Protein AF-A0AAD7Z0U9-F1 (afdb_monomer_lite)

pLDDT: mean 83.35, std 17.46, range [33.47, 96.12]

Radius of gyration: 24.81 Å; chains: 1; bounding box: 51×53×66 Å

Organism: Mythimna separata (NCBI:txid271217)

Foldseek 3Di:
DVLQVQLVDVVDFKDKDAADDPDPDPDPVVVLVVQLVVVVVVDPDQQDPVVSVVSSVVRDDDQDEQPNNWDFPPPVLCVQWFAPQVPDPDNPVQFRMKMWGDDPDRQAIWIWGHNDPPDRPTDTDGRTDPPHGSNPRDTHTDHPPDQDDPVVLVVVQVVQCVVPNPVSCVPPSNVVSVCNNVVPVVPDPDDDDDPPDPDPDDPDDDPDDDD

Secondary structure (DSSP, 8-state):
-HHHHHHH-TT--EEEEEPPPTT----HHHHHHHHHHHHHTT-S---SHHHHHHHHHTTS----BTTTB--B-HHHHHHHHBPPGGGSSS-GGG-SEEEEEE-SSTT-EEEEEESSSS------B--BPTT--STT--PPB-----PPPHHHHHHHHHHHHHHH-TTGGG-GGGTTHHHHHHHHHTS------------------------

Structure (mmCIF, N/CA/C/O backbone):
data_AF-A0AAD7Z0U9-F1
#
_entry.id   AF-A0AAD7Z0U9-F1
#
loop_
_atom_site.group_PDB
_atom_site.id
_atom_site.type_symbol
_atom_site.label_atom_id
_atom_site.label_alt_id
_atom_site.label_comp_id
_atom_site.label_asym_id
_atom_site.label_entity_id
_atom_site.label_seq_id
_atom_site.pdbx_PDB_ins_code
_atom_site.Cartn_x
_atom_site.Cartn_y
_atom_site.Cartn_z
_atom_site.occupancy
_atom_site.B_iso_or_equiv
_atom_site.auth_seq_id
_atom_site.auth_comp_id
_atom_site.auth_asym_id
_atom_site.auth_atom_id
_atom_site.pdbx_PDB_model_num
ATOM 1 N N . MET A 1 1 ? 7.493 -2.649 -6.472 1.00 89.12 1 MET A N 1
ATOM 2 C CA . MET A 1 1 ? 6.642 -3.825 -6.205 1.00 89.12 1 MET A CA 1
ATOM 3 C C . MET A 1 1 ? 6.484 -4.742 -7.422 1.00 89.12 1 MET A C 1
ATOM 5 O O . MET A 1 1 ? 7.189 -5.737 -7.464 1.00 89.12 1 MET A O 1
ATOM 9 N N . CYS A 1 2 ? 5.677 -4.410 -8.444 1.00 92.94 2 CYS A N 1
ATOM 10 C CA . CYS A 1 2 ? 5.377 -5.332 -9.562 1.00 92.94 2 CYS A CA 1
ATOM 11 C C . CYS A 1 2 ? 6.614 -5.925 -10.262 1.00 92.94 2 CYS A C 1
ATOM 13 O O . CYS A 1 2 ? 6.655 -7.118 -10.524 1.00 92.94 2 CYS A O 1
ATOM 15 N N . ALA A 1 3 ? 7.651 -5.120 -10.522 1.00 92.62 3 ALA A N 1
ATOM 16 C CA . ALA A 1 3 ? 8.888 -5.607 -11.143 1.00 92.62 3 ALA A CA 1
ATOM 17 C C . ALA A 1 3 ? 9.671 -6.600 -10.259 1.00 92.62 3 ALA A C 1
ATOM 19 O O . ALA A 1 3 ? 10.285 -7.527 -10.776 1.00 92.62 3 ALA A O 1
ATOM 20 N N . LYS A 1 4 ? 9.640 -6.418 -8.934 1.00 93.38 4 LYS A N 1
ATOM 21 C CA . LYS A 1 4 ? 10.269 -7.324 -7.963 1.00 93.38 4 LYS A CA 1
ATOM 22 C C . LYS A 1 4 ? 9.489 -8.637 -7.888 1.00 93.38 4 LYS A C 1
ATOM 24 O O . LYS A 1 4 ? 10.060 -9.686 -8.163 1.00 93.38 4 LYS A O 1
ATOM 29 N N . TRP A 1 5 ? 8.173 -8.557 -7.697 1.00 94.19 5 TRP A N 1
ATOM 30 C CA . TRP A 1 5 ? 7.283 -9.723 -7.696 1.00 94.19 5 TRP A CA 1
ATOM 31 C C . TRP A 1 5 ? 7.365 -10.535 -9.000 1.00 94.19 5 TRP A C 1
ATOM 33 O O . TRP A 1 5 ? 7.524 -11.757 -8.980 1.00 94.19 5 TRP A O 1
ATOM 43 N N . LEU A 1 6 ? 7.346 -9.849 -10.151 1.00 94.25 6 LEU A N 1
ATOM 44 C CA . LEU A 1 6 ? 7.490 -10.491 -11.456 1.00 94.25 6 LEU A CA 1
ATOM 45 C C . LEU A 1 6 ? 8.871 -11.116 -11.627 1.00 94.25 6 LEU A C 1
ATOM 47 O O . LEU A 1 6 ? 8.985 -12.034 -12.417 1.00 94.25 6 LEU A O 1
ATOM 51 N N . SER A 1 7 ? 9.919 -10.662 -10.932 1.00 91.94 7 SER A N 1
ATOM 52 C CA . SER A 1 7 ? 11.227 -11.327 -10.983 1.00 91.94 7 SER A CA 1
ATOM 53 C C . SER A 1 7 ? 11.235 -12.648 -10.202 1.00 91.94 7 SER A C 1
ATOM 55 O O . SER A 1 7 ? 11.842 -13.615 -10.663 1.00 91.94 7 SER A O 1
ATOM 57 N N . GLU A 1 8 ? 10.471 -12.727 -9.111 1.00 91.00 8 GLU A N 1
ATOM 58 C CA . GLU A 1 8 ? 10.419 -13.860 -8.171 1.00 91.00 8 GLU A CA 1
ATOM 59 C C . GLU A 1 8 ? 9.405 -14.943 -8.556 1.00 91.00 8 GLU A C 1
ATOM 61 O O . GLU A 1 8 ? 9.498 -16.065 -8.075 1.00 91.00 8 GLU A O 1
ATOM 66 N N . THR A 1 9 ? 8.468 -14.640 -9.461 1.00 90.38 9 THR A N 1
ATOM 67 C CA . THR A 1 9 ? 7.391 -15.567 -9.856 1.00 90.38 9 THR A CA 1
ATOM 68 C C . THR A 1 9 ? 7.637 -16.157 -11.255 1.00 90.38 9 THR A C 1
ATOM 70 O O . THR A 1 9 ? 7.168 -15.579 -12.242 1.00 90.38 9 THR A O 1
ATOM 73 N N . PRO A 1 10 ? 8.418 -17.248 -11.415 1.00 84.12 10 PRO A N 1
ATOM 74 C CA . PRO A 1 10 ? 8.907 -17.728 -12.722 1.00 84.12 10 PRO A CA 1
ATOM 75 C C . PRO A 1 10 ? 7.802 -18.168 -13.687 1.00 84.12 10 PRO A C 1
ATOM 77 O O . PRO A 1 10 ? 7.994 -18.130 -14.899 1.00 84.12 10 PRO A O 1
ATOM 80 N N . GLN A 1 11 ? 6.637 -18.543 -13.161 1.00 91.31 11 GLN A N 1
ATOM 81 C CA . GLN A 1 11 ? 5.495 -19.008 -13.950 1.00 91.31 11 GLN A CA 1
ATOM 82 C C . GLN A 1 11 ? 4.842 -17.885 -14.775 1.00 91.31 11 GLN A C 1
ATOM 84 O O . GLN A 1 11 ? 4.220 -18.150 -15.803 1.00 91.31 11 GLN A O 1
ATOM 89 N N . VAL A 1 12 ? 5.008 -16.624 -14.360 1.00 92.81 12 VAL A N 1
ATOM 90 C CA . VAL A 1 12 ? 4.399 -15.460 -15.013 1.00 92.81 12 VAL A CA 1
ATOM 91 C C . VAL A 1 12 ? 5.422 -14.776 -15.924 1.00 92.81 12 VAL A C 1
ATOM 93 O O . VAL A 1 12 ? 6.515 -14.387 -15.499 1.00 92.81 12 VAL A O 1
ATOM 96 N N . LYS A 1 13 ? 5.066 -14.636 -17.209 1.00 90.75 13 LYS A N 1
ATOM 97 C CA . LYS A 1 13 ? 5.949 -14.099 -18.264 1.00 90.75 13 LYS A CA 1
ATOM 98 C C . LYS A 1 13 ? 5.922 -12.572 -18.349 1.00 90.75 13 LYS A C 1
ATOM 100 O O . LYS A 1 13 ? 6.970 -11.940 -18.513 1.00 90.75 13 LYS A O 1
ATOM 105 N N . SER A 1 14 ? 4.732 -11.994 -18.244 1.00 93.56 14 SER A N 1
ATOM 106 C CA . SER A 1 14 ? 4.494 -10.557 -18.306 1.00 93.56 14 SER A CA 1
ATOM 107 C C . SER A 1 14 ? 3.343 -10.165 -17.389 1.00 93.56 14 SER A C 1
ATOM 109 O O . SER A 1 14 ? 2.539 -11.002 -16.980 1.00 93.56 14 SER A O 1
ATOM 111 N N . LEU A 1 15 ? 3.305 -8.884 -17.046 1.00 95.19 15 LEU A N 1
ATOM 112 C CA . LEU A 1 15 ? 2.263 -8.275 -16.239 1.00 95.19 15 LEU A CA 1
ATOM 113 C C . LEU A 1 15 ? 1.809 -6.992 -16.925 1.00 95.19 15 LEU A C 1
ATOM 115 O O . LEU A 1 15 ? 2.638 -6.182 -17.340 1.00 95.19 15 LEU A O 1
ATOM 119 N N . GLU A 1 16 ? 0.501 -6.808 -17.013 1.00 94.19 16 GLU A N 1
ATOM 120 C CA . GLU A 1 16 ? -0.111 -5.626 -17.600 1.00 94.19 16 GLU A CA 1
ATOM 121 C C . GLU A 1 16 ? -0.898 -4.863 -16.532 1.00 94.19 16 GLU A C 1
ATOM 123 O O . GLU A 1 16 ? -1.690 -5.441 -15.791 1.00 94.19 16 GLU A O 1
ATOM 128 N N . LEU A 1 17 ? -0.660 -3.558 -16.445 1.00 93.19 17 LEU A N 1
ATOM 129 C CA . LEU A 1 17 ? -1.378 -2.635 -15.574 1.00 93.19 17 LEU A CA 1
ATOM 130 C C . LEU A 1 17 ? -2.205 -1.706 -16.448 1.00 93.19 17 LEU A C 1
ATOM 132 O O . LEU A 1 17 ? -1.646 -1.010 -17.293 1.00 93.19 17 LEU A O 1
ATOM 136 N N . ILE A 1 18 ? -3.514 -1.664 -16.222 1.00 91.12 18 ILE A N 1
ATOM 137 C CA . ILE A 1 18 ? -4.445 -0.815 -16.967 1.00 91.12 18 ILE A CA 1
ATOM 138 C C . ILE A 1 18 ? -5.118 0.131 -15.976 1.00 91.12 18 ILE A C 1
ATOM 140 O O . ILE A 1 18 ? -5.730 -0.320 -15.010 1.00 91.12 18 ILE A O 1
ATOM 144 N N . PHE A 1 19 ? -5.018 1.439 -16.214 1.00 86.88 19 PHE A N 1
ATOM 145 C CA . PHE A 1 19 ? -5.709 2.439 -15.397 1.00 86.88 19 PHE A CA 1
ATOM 146 C C . PHE A 1 19 ? -7.071 2.735 -16.021 1.00 86.88 19 PHE A C 1
ATOM 148 O O . PHE A 1 19 ? -7.112 3.169 -17.176 1.00 86.88 19 PHE A O 1
ATOM 155 N N . PRO A 1 20 ? -8.188 2.506 -15.312 1.00 81.69 20 PRO A N 1
ATOM 156 C CA . PRO A 1 20 ? -9.517 2.761 -15.854 1.00 81.69 20 PRO A CA 1
ATOM 157 C C . PRO A 1 20 ? -9.762 4.260 -16.087 1.00 81.69 20 PRO A C 1
ATOM 159 O O . PRO A 1 20 ? -9.107 5.118 -15.495 1.00 81.69 20 PRO A O 1
ATOM 162 N N . ILE A 1 21 ? -10.729 4.572 -16.953 1.00 79.12 21 ILE A N 1
ATOM 163 C CA . ILE A 1 21 ? -11.194 5.946 -17.174 1.00 79.12 21 ILE A CA 1
ATOM 164 C C . ILE A 1 21 ? -12.005 6.388 -15.949 1.00 79.12 21 ILE A C 1
ATOM 166 O O . ILE A 1 21 ? -12.889 5.666 -15.487 1.00 79.12 21 ILE A O 1
ATOM 170 N N . VAL A 1 22 ? -11.707 7.577 -15.427 1.00 72.00 22 VAL A N 1
ATOM 171 C CA . VAL A 1 22 ? -12.435 8.179 -14.300 1.00 72.00 22 VAL A CA 1
ATOM 172 C C . VAL A 1 22 ? -13.876 8.501 -14.731 1.00 72.00 22 VAL A C 1
ATOM 174 O O . VAL A 1 22 ? -14.072 9.067 -15.802 1.00 72.00 22 VAL A O 1
ATOM 177 N N . GLY A 1 23 ? -14.878 8.157 -13.911 1.00 69.44 23 GLY A N 1
ATOM 178 C CA . GLY A 1 23 ? -16.273 8.606 -14.086 1.00 69.44 23 GLY A CA 1
ATOM 179 C C . GLY A 1 23 ? -17.301 7.570 -14.565 1.00 69.44 23 GLY A C 1
ATOM 180 O O . GLY A 1 23 ? -18.487 7.878 -14.577 1.00 69.44 23 GLY A O 1
ATOM 181 N N . HIS A 1 24 ? -16.901 6.340 -14.904 1.00 59.81 24 HIS A N 1
ATOM 182 C CA . HIS A 1 24 ? -17.831 5.288 -15.369 1.00 59.81 24 HIS A CA 1
ATOM 183 C C . HIS A 1 24 ? -17.814 4.005 -14.533 1.00 59.81 24 HIS A C 1
ATOM 185 O O . HIS A 1 24 ? -18.327 2.966 -14.945 1.00 59.81 24 HIS A O 1
ATOM 191 N N . SER A 1 25 ? -17.232 4.070 -13.345 1.00 58.34 25 SER A N 1
ATOM 192 C CA . SER A 1 25 ? -16.928 2.889 -12.555 1.00 58.34 25 SER A CA 1
ATOM 193 C C . SER A 1 25 ? -17.871 2.817 -11.361 1.00 58.34 25 SER A C 1
ATOM 195 O O . SER A 1 25 ? -17.505 3.237 -10.274 1.00 58.34 25 SER A O 1
ATOM 197 N N . PHE A 1 26 ? -19.087 2.297 -11.559 1.00 60.59 26 PHE A N 1
ATOM 198 C CA . PHE A 1 26 ? -19.829 1.694 -10.448 1.00 60.59 26 PHE A CA 1
ATOM 199 C C . PHE A 1 26 ? -19.185 0.331 -10.201 1.00 60.59 26 PHE A C 1
ATOM 201 O O . PHE A 1 26 ? -19.510 -0.653 -10.877 1.00 60.59 26 PHE A O 1
ATOM 208 N N . ILE A 1 27 ? -18.176 0.286 -9.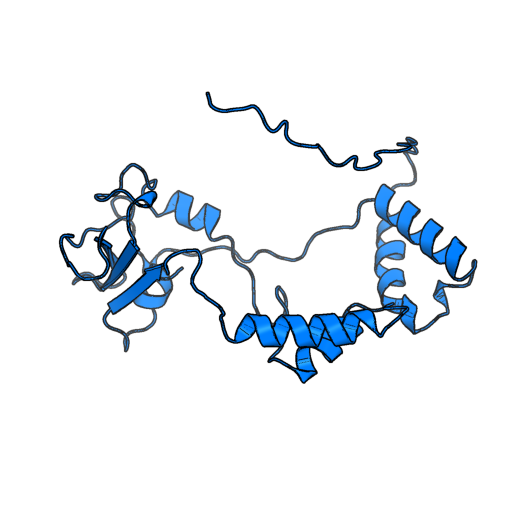336 1.00 71.50 27 ILE A N 1
ATOM 209 C CA . ILE A 1 27 ? -17.408 -0.942 -9.130 1.00 71.50 27 ILE A CA 1
ATOM 210 C C . ILE A 1 27 ? -18.167 -1.761 -8.077 1.00 71.50 27 ILE A C 1
ATOM 212 O O . ILE A 1 27 ? -18.629 -1.203 -7.083 1.00 71.50 27 ILE A O 1
ATOM 216 N N . PRO A 1 28 ? -18.312 -3.088 -8.235 1.00 77.12 28 PRO A N 1
ATOM 217 C CA . PRO A 1 28 ? -18.941 -3.939 -7.222 1.00 77.12 28 PRO A CA 1
ATOM 218 C C . PRO A 1 28 ? -18.526 -3.701 -5.747 1.00 77.12 28 PRO A C 1
ATOM 220 O O . PRO A 1 28 ? -19.402 -3.833 -4.887 1.00 77.12 28 PRO A O 1
ATOM 223 N N . PRO A 1 29 ? -17.274 -3.306 -5.416 1.00 82.62 29 PRO A N 1
ATOM 224 C CA . PRO A 1 29 ? -16.876 -2.901 -4.069 1.00 82.62 29 PRO A CA 1
ATOM 225 C C . PRO A 1 29 ? -17.676 -1.732 -3.486 1.00 82.62 29 PRO A C 1
ATOM 227 O O . PRO A 1 29 ? -17.931 -1.742 -2.287 1.00 82.62 29 PRO A O 1
ATOM 230 N N . ASP A 1 30 ? -18.155 -0.781 -4.291 1.00 86.31 30 ASP A N 1
ATOM 231 C CA . ASP A 1 30 ? -18.914 0.383 -3.801 1.00 86.31 30 ASP A CA 1
ATOM 232 C C . ASP A 1 30 ? -20.190 -0.060 -3.074 1.00 86.31 30 ASP A C 1
ATOM 234 O O . ASP A 1 30 ? -20.564 0.471 -2.028 1.00 86.31 30 ASP A O 1
ATOM 238 N N . ARG A 1 31 ? -20.830 -1.123 -3.577 1.00 87.12 31 ARG A N 1
ATOM 239 C CA . ARG A 1 31 ? -21.998 -1.735 -2.933 1.00 87.12 31 ARG A CA 1
ATOM 240 C C . ARG A 1 31 ? -21.639 -2.394 -1.601 1.00 87.12 31 ARG A C 1
ATOM 242 O O . ARG A 1 31 ? -22.465 -2.397 -0.690 1.00 87.12 31 ARG A O 1
ATOM 249 N N . VAL A 1 32 ? -20.452 -2.987 -1.501 1.00 90.62 32 VAL A N 1
ATOM 250 C CA . VAL A 1 32 ? -19.956 -3.595 -0.259 1.00 90.62 32 VAL A CA 1
ATOM 251 C C . VAL A 1 32 ? -19.693 -2.499 0.772 1.00 90.62 32 VAL A C 1
ATOM 253 O O . VAL A 1 32 ? -20.200 -2.602 1.886 1.00 90.62 32 VAL A O 1
ATOM 256 N N . PHE A 1 33 ? -19.030 -1.407 0.381 1.00 90.25 33 PHE A N 1
ATOM 257 C CA . PHE A 1 33 ? -18.814 -0.248 1.250 1.00 90.25 33 PHE A CA 1
ATOM 258 C C . PHE A 1 33 ? -20.126 0.360 1.747 1.00 90.25 33 PHE A C 1
ATOM 260 O O . PHE A 1 33 ? -20.282 0.544 2.950 1.00 90.25 33 PHE A O 1
ATOM 267 N N . ALA A 1 34 ? -21.111 0.559 0.865 1.00 90.69 34 ALA A N 1
ATOM 268 C CA . ALA A 1 34 ? -22.419 1.081 1.260 1.00 90.69 34 ALA A CA 1
ATOM 269 C C . ALA A 1 34 ? -23.141 0.181 2.285 1.00 90.69 34 ALA A C 1
ATOM 271 O O . ALA A 1 34 ? -23.860 0.672 3.156 1.00 90.69 34 ALA A O 1
ATOM 272 N N . ARG A 1 35 ? -22.963 -1.146 2.201 1.00 92.94 35 ARG A N 1
ATOM 273 C CA . ARG A 1 35 ? -23.526 -2.093 3.180 1.00 92.94 35 ARG A CA 1
ATOM 274 C C . ARG A 1 35 ? -22.818 -2.005 4.528 1.00 92.94 35 ARG A C 1
ATOM 276 O O . ARG A 1 35 ? -23.502 -1.929 5.543 1.00 92.94 35 ARG A O 1
ATOM 283 N N . ILE A 1 36 ? -21.485 -1.978 4.526 1.00 94.44 36 ILE A N 1
ATOM 284 C CA . ILE A 1 36 ? -20.674 -1.818 5.742 1.00 94.44 36 ILE A CA 1
ATOM 285 C C . ILE A 1 36 ? -21.038 -0.496 6.427 1.00 94.44 36 ILE A C 1
ATOM 287 O O . ILE A 1 36 ? -21.352 -0.488 7.613 1.00 94.44 36 ILE A O 1
ATOM 291 N N . GLU A 1 37 ? -21.079 0.607 5.679 1.00 94.38 37 GLU A N 1
ATOM 292 C CA . GLU A 1 37 ? -21.430 1.930 6.200 1.00 94.38 37 GLU A CA 1
ATOM 293 C C . GLU A 1 37 ? -22.838 1.952 6.808 1.00 94.38 37 GLU A C 1
ATOM 295 O O . GLU A 1 37 ? -23.044 2.506 7.889 1.00 94.38 37 GLU A O 1
ATOM 300 N N . LYS A 1 38 ? -23.811 1.305 6.154 1.00 94.25 38 LYS A N 1
ATOM 301 C CA . LYS A 1 38 ? -25.170 1.183 6.689 1.00 94.25 38 LYS A CA 1
ATOM 302 C C . LYS A 1 38 ? -25.201 0.436 8.024 1.00 94.25 38 LYS A C 1
ATOM 304 O O . LYS A 1 38 ? -25.987 0.819 8.883 1.00 94.25 38 LYS A O 1
ATOM 309 N N . GLU A 1 39 ? -24.396 -0.611 8.203 1.00 94.25 39 GLU A N 1
ATOM 310 C CA . GLU A 1 39 ? -24.309 -1.321 9.488 1.00 94.25 39 GLU A CA 1
ATOM 311 C C . GLU A 1 39 ? -23.575 -0.503 10.552 1.00 94.25 39 GLU A C 1
ATOM 313 O O . GLU A 1 39 ? -24.032 -0.454 11.692 1.00 94.25 39 GLU A O 1
ATOM 318 N N . ILE A 1 40 ? -22.504 0.201 10.179 1.00 93.31 40 ILE A N 1
ATOM 319 C CA . ILE A 1 40 ? -21.781 1.105 11.081 1.00 93.31 40 ILE A CA 1
ATOM 320 C C . ILE A 1 40 ? -22.724 2.185 11.627 1.00 93.31 40 ILE A C 1
ATOM 322 O O . ILE A 1 40 ? -22.799 2.375 12.835 1.00 93.31 40 ILE A O 1
ATOM 326 N N . ARG A 1 41 ? -23.515 2.837 10.763 1.00 92.69 41 ARG A N 1
ATOM 327 C CA . ARG A 1 41 ? -24.448 3.909 11.165 1.00 92.69 41 ARG A CA 1
ATOM 328 C C . ARG A 1 41 ? -25.574 3.452 12.098 1.00 92.69 41 ARG A C 1
ATOM 330 O O . ARG A 1 41 ? -26.200 4.297 12.726 1.00 92.69 41 ARG A O 1
ATOM 337 N N . LYS A 1 42 ? -25.874 2.150 12.168 1.00 93.00 42 LYS A N 1
ATOM 338 C CA . LYS A 1 42 ? -26.864 1.614 13.119 1.00 93.00 42 LYS A CA 1
ATOM 339 C C . LYS A 1 42 ? -26.303 1.472 14.530 1.00 93.00 42 LYS A C 1
ATOM 341 O O . LYS A 1 42 ? -27.087 1.357 15.467 1.00 93.00 42 LYS A O 1
ATOM 346 N N . ARG A 1 43 ? -24.977 1.410 14.683 1.00 89.12 43 ARG A N 1
ATOM 347 C CA . ARG A 1 43 ? -24.333 1.337 15.992 1.00 89.12 43 ARG A CA 1
ATOM 348 C C . ARG A 1 43 ? -24.138 2.752 16.515 1.00 89.12 43 ARG A C 1
ATOM 350 O O . ARG A 1 43 ? -23.399 3.531 15.926 1.00 89.12 43 ARG A O 1
ATOM 357 N N . GLU A 1 44 ? -24.790 3.070 17.628 1.00 87.12 44 GLU A N 1
ATOM 358 C CA . GLU A 1 44 ? -24.632 4.377 18.281 1.00 87.12 44 GLU A CA 1
ATOM 359 C C . GLU A 1 44 ? -23.232 4.551 18.881 1.00 87.12 44 GLU A C 1
ATOM 361 O O . GLU A 1 44 ? -22.695 5.655 18.895 1.00 87.12 44 GLU A O 1
ATOM 366 N N . ILE A 1 45 ? -22.624 3.459 19.359 1.00 86.94 45 ILE A N 1
ATOM 367 C CA . ILE A 1 45 ? -21.307 3.466 19.994 1.00 86.94 45 ILE A CA 1
ATOM 368 C C . ILE A 1 45 ? -20.473 2.313 19.431 1.00 86.94 45 ILE A C 1
ATOM 370 O O . ILE A 1 45 ? -20.939 1.177 19.395 1.00 86.94 45 ILE A O 1
ATOM 374 N N . MET A 1 46 ? -19.232 2.612 19.045 1.00 87.44 46 MET A N 1
ATOM 375 C CA . MET A 1 46 ? -18.184 1.628 18.761 1.00 87.44 46 MET A CA 1
ATOM 376 C C . MET A 1 46 ? -17.000 1.940 19.669 1.00 87.44 46 MET A C 1
ATOM 378 O O . MET A 1 46 ? -16.355 2.978 19.518 1.00 87.44 46 MET A O 1
ATOM 382 N N . ALA A 1 47 ? -16.765 1.075 20.650 1.00 85.56 47 ALA A N 1
ATOM 383 C CA . ALA A 1 47 ? -15.779 1.298 21.704 1.00 85.56 47 ALA A CA 1
ATOM 384 C C . ALA A 1 47 ? -14.446 0.595 21.412 1.00 85.56 47 ALA A C 1
ATOM 386 O O . ALA A 1 47 ? -13.406 1.031 21.898 1.00 85.56 47 ALA A O 1
ATOM 387 N N . ASN A 1 48 ? -14.468 -0.473 20.609 1.00 86.81 48 ASN A N 1
ATOM 388 C CA . ASN A 1 48 ? -13.285 -1.261 20.277 1.00 86.81 48 ASN A CA 1
ATOM 389 C C . ASN A 1 4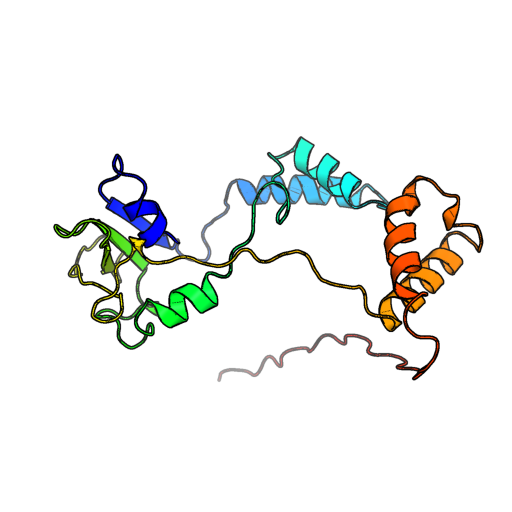8 ? -13.085 -1.343 18.749 1.00 86.81 48 ASN A C 1
ATOM 391 O O . ASN A 1 48 ? -14.045 -1.619 18.026 1.00 86.81 48 ASN A O 1
ATOM 395 N N . PRO A 1 49 ? -11.850 -1.168 18.233 1.00 87.50 49 PRO A N 1
ATOM 396 C CA . PRO A 1 49 ? -11.533 -1.408 16.824 1.00 87.50 49 PRO A CA 1
ATOM 397 C C . PRO A 1 49 ? -11.979 -2.775 16.281 1.00 87.50 49 PRO A C 1
ATOM 399 O O . PRO A 1 49 ? -12.331 -2.873 15.106 1.00 87.50 49 PRO A O 1
ATOM 402 N N . GLU A 1 50 ? -12.012 -3.824 17.107 1.00 89.75 50 GLU A N 1
ATOM 403 C CA . GLU A 1 50 ? -12.433 -5.158 16.662 1.00 89.75 50 GLU A CA 1
ATOM 404 C C . GLU A 1 50 ? -13.903 -5.188 16.217 1.00 89.75 50 GLU A C 1
ATOM 406 O O . GLU A 1 50 ? -14.251 -5.941 15.309 1.00 89.75 50 GLU A O 1
ATOM 411 N N . GLU A 1 51 ? -14.748 -4.293 16.737 1.00 90.88 51 GLU A N 1
ATOM 412 C CA . GLU A 1 51 ? -16.132 -4.155 16.276 1.00 90.88 51 GLU A CA 1
ATOM 413 C C . GLU A 1 51 ? -16.205 -3.771 14.791 1.00 90.88 51 GLU A C 1
ATOM 415 O O . GLU A 1 51 ? -17.053 -4.281 14.056 1.00 90.88 51 GLU A O 1
ATOM 420 N N . TYR A 1 52 ? -15.287 -2.922 14.313 1.00 91.81 52 TYR A N 1
ATOM 421 C CA . TYR A 1 52 ? -15.188 -2.611 12.886 1.00 91.81 52 TYR A CA 1
ATOM 422 C C . TYR A 1 52 ? -14.759 -3.837 12.084 1.00 91.81 52 TYR A C 1
ATOM 424 O O . TYR A 1 52 ? -15.326 -4.101 11.020 1.00 91.81 52 TYR A O 1
ATOM 432 N N . HIS A 1 53 ? -13.788 -4.605 12.585 1.00 92.19 53 HIS A N 1
ATOM 433 C CA . HIS A 1 53 ? -13.342 -5.828 11.922 1.00 92.19 53 HIS A CA 1
ATOM 434 C C . HIS A 1 53 ? -14.482 -6.837 11.783 1.00 92.19 53 HIS A C 1
ATOM 436 O O . HIS A 1 53 ? -14.667 -7.388 10.700 1.00 92.19 53 HIS A O 1
ATOM 442 N N . GLU A 1 54 ? -15.285 -7.035 12.827 1.00 93.00 54 GLU A N 1
ATOM 443 C CA . GLU A 1 54 ? -16.453 -7.917 12.793 1.00 93.00 54 GLU A CA 1
ATOM 444 C C . GLU A 1 54 ? -17.489 -7.471 11.759 1.00 93.00 54 GLU A C 1
ATOM 446 O O . GLU A 1 54 ? -17.967 -8.291 10.970 1.00 93.00 54 GLU A O 1
ATOM 451 N N . ILE A 1 55 ? -17.808 -6.172 11.712 1.00 93.62 55 ILE A N 1
ATOM 452 C CA . ILE A 1 55 ? -18.753 -5.636 10.725 1.00 93.62 55 ILE A CA 1
ATOM 453 C C . ILE A 1 55 ? -18.229 -5.878 9.310 1.00 93.62 55 ILE A C 1
ATOM 455 O O . ILE A 1 55 ? -18.966 -6.390 8.468 1.00 93.62 55 ILE A O 1
ATOM 459 N N . ILE A 1 56 ? -16.965 -5.544 9.038 1.00 93.81 56 ILE A N 1
ATOM 460 C CA . ILE A 1 56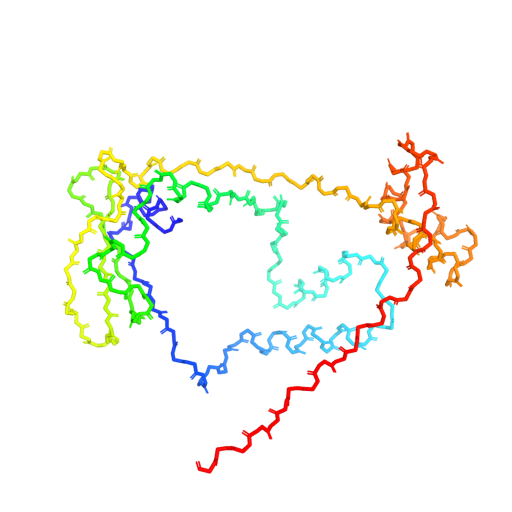 ? -16.369 -5.699 7.704 1.00 93.81 56 ILE A CA 1
ATOM 461 C C . ILE A 1 56 ? -16.307 -7.182 7.314 1.00 93.81 56 ILE A C 1
ATOM 463 O O . ILE A 1 56 ? -16.630 -7.523 6.173 1.00 93.81 56 ILE A O 1
ATOM 467 N N . LYS A 1 57 ? -15.978 -8.072 8.259 1.00 94.94 57 LYS A N 1
ATOM 468 C CA . LYS A 1 57 ? -15.876 -9.525 8.046 1.00 94.94 57 LYS A CA 1
ATOM 469 C C . LYS A 1 57 ? -17.182 -10.161 7.571 1.00 94.94 57 LYS A C 1
ATOM 471 O O . LYS A 1 57 ? -17.148 -11.147 6.838 1.00 94.94 57 LYS A O 1
ATOM 476 N N . ASN A 1 58 ? -18.328 -9.577 7.920 1.00 94.44 58 ASN A N 1
ATOM 477 C CA . ASN A 1 58 ? -19.632 -10.042 7.439 1.00 94.44 58 ASN A CA 1
ATOM 478 C C . ASN A 1 58 ? -19.843 -9.813 5.934 1.00 94.44 58 ASN A C 1
ATOM 480 O O . ASN A 1 58 ? -20.704 -10.454 5.330 1.00 94.44 58 ASN A O 1
ATOM 484 N N . PHE A 1 59 ? -19.083 -8.903 5.321 1.00 92.31 59 PHE A N 1
ATOM 485 C CA . PHE A 1 59 ? -19.247 -8.529 3.916 1.00 92.31 59 PHE A CA 1
ATOM 486 C C . PHE A 1 59 ? -18.001 -8.780 3.057 1.00 92.31 59 PHE A C 1
ATOM 488 O O . PHE A 1 59 ? -18.122 -8.816 1.831 1.00 92.31 59 PHE A O 1
ATOM 495 N N . ALA A 1 60 ? -16.824 -8.940 3.665 1.00 91.06 60 ALA A N 1
ATOM 496 C CA . ALA A 1 60 ? -15.553 -9.093 2.968 1.00 91.06 60 ALA A CA 1
ATOM 497 C C . ALA A 1 60 ? -14.527 -9.895 3.784 1.00 91.06 60 ALA A C 1
ATOM 499 O O . ALA A 1 60 ? -14.622 -10.017 5.002 1.00 91.06 60 ALA A O 1
ATOM 500 N N . THR A 1 61 ? -13.494 -10.400 3.111 1.00 92.12 61 THR A N 1
ATOM 501 C CA . THR A 1 61 ? -12.311 -10.948 3.784 1.00 92.12 61 THR A CA 1
ATOM 502 C C . THR A 1 61 ? -11.503 -9.808 4.398 1.00 92.12 61 THR A C 1
ATOM 504 O O . THR A 1 61 ? -11.097 -8.887 3.691 1.00 92.12 61 THR A O 1
ATOM 507 N N . VAL A 1 62 ? -11.252 -9.879 5.705 1.00 91.44 62 VAL A N 1
ATOM 508 C CA . VAL A 1 62 ? -10.431 -8.898 6.426 1.00 91.44 62 VAL A CA 1
ATOM 509 C C . VAL A 1 62 ? -8.974 -9.351 6.409 1.00 91.44 62 VAL A C 1
ATOM 511 O O . VAL A 1 62 ? -8.685 -10.497 6.739 1.00 91.44 62 VAL A O 1
ATOM 514 N N . ILE A 1 63 ? -8.078 -8.444 6.021 1.00 91.56 63 ILE A N 1
ATOM 515 C CA . ILE A 1 63 ? -6.623 -8.597 6.124 1.00 91.56 63 ILE A CA 1
ATOM 516 C C . ILE A 1 63 ? -6.130 -7.404 6.941 1.00 91.56 63 ILE A C 1
ATOM 518 O O . ILE A 1 63 ? -6.262 -6.262 6.487 1.00 91.56 63 ILE A O 1
ATOM 522 N N . LYS A 1 64 ? -5.602 -7.647 8.143 1.00 89.06 64 LYS A N 1
ATOM 523 C CA . LYS A 1 64 ? -5.119 -6.586 9.034 1.00 89.06 64 LYS A CA 1
ATOM 524 C C . LYS A 1 64 ? -3.765 -6.077 8.533 1.00 89.06 64 LYS A C 1
ATOM 526 O O . LYS A 1 64 ? -2.803 -6.832 8.385 1.00 89.06 64 LYS A O 1
ATOM 531 N N . LEU A 1 65 ? -3.702 -4.786 8.208 1.00 88.19 65 LEU A N 1
ATOM 532 C CA . LEU A 1 65 ? -2.476 -4.137 7.744 1.00 88.19 65 LEU A CA 1
ATOM 533 C C . LEU A 1 65 ? -1.484 -4.015 8.910 1.00 88.19 65 LEU A C 1
ATOM 535 O O . LEU A 1 65 ? -1.860 -3.533 9.970 1.00 88.19 65 LEU A O 1
ATOM 539 N N . GLY A 1 66 ? -0.230 -4.414 8.703 1.00 85.56 66 GLY A N 1
ATOM 540 C CA . GLY A 1 66 ? 0.802 -4.445 9.748 1.00 85.56 66 GLY A CA 1
ATOM 541 C C . GLY A 1 66 ? 0.898 -5.787 10.479 1.00 85.56 66 GLY A C 1
ATOM 542 O O . GLY A 1 66 ? 2.006 -6.182 10.825 1.00 85.56 66 GLY A O 1
ATOM 543 N N . ASP A 1 67 ? -0.216 -6.514 10.603 1.00 85.38 67 ASP A N 1
ATOM 544 C CA . ASP A 1 67 ? -0.260 -7.845 11.223 1.00 85.38 67 ASP A CA 1
ATOM 545 C C . ASP A 1 67 ? -0.221 -8.953 10.155 1.00 85.38 67 ASP A C 1
ATOM 547 O O . ASP A 1 67 ? 0.824 -9.550 9.889 1.00 85.38 67 ASP A O 1
ATOM 551 N N . ASP A 1 68 ? -1.353 -9.189 9.480 1.00 91.31 68 ASP A N 1
ATOM 552 C CA . ASP A 1 68 ? -1.498 -10.211 8.434 1.00 91.31 68 ASP A CA 1
ATOM 553 C C . ASP A 1 68 ? -0.746 -9.816 7.155 1.00 91.31 68 ASP A C 1
ATOM 555 O O . ASP A 1 68 ? -0.249 -10.660 6.405 1.00 91.31 68 ASP A O 1
ATOM 559 N N . CYS A 1 69 ? -0.682 -8.509 6.885 1.00 90.62 69 CYS A N 1
ATOM 560 C CA . CYS A 1 69 ? -0.011 -7.937 5.728 1.00 90.62 69 CYS A CA 1
ATOM 561 C C . CYS A 1 69 ? 1.082 -6.970 6.176 1.00 90.62 69 CYS A C 1
ATOM 563 O O . CYS A 1 69 ? 0.831 -5.785 6.416 1.00 90.62 69 CYS A O 1
ATOM 565 N N . LYS A 1 70 ? 2.313 -7.480 6.216 1.00 91.19 70 LYS A N 1
ATOM 566 C CA . LYS A 1 70 ? 3.515 -6.693 6.494 1.00 91.19 70 LYS A CA 1
ATOM 567 C C . LYS A 1 70 ? 3.640 -5.502 5.549 1.00 91.19 70 LYS A C 1
ATOM 569 O O . LYS A 1 70 ? 3.432 -5.618 4.336 1.00 91.19 70 LYS A O 1
ATOM 574 N N . VAL A 1 71 ? 4.019 -4.359 6.108 1.00 91.94 71 VAL A N 1
ATOM 575 C CA . VAL A 1 71 ? 4.233 -3.118 5.359 1.00 91.94 71 VAL A CA 1
ATOM 576 C C . VAL A 1 71 ? 5.726 -2.935 5.140 1.00 91.94 71 VAL A C 1
ATOM 578 O O . VAL A 1 71 ? 6.521 -3.115 6.054 1.00 91.94 71 VAL A O 1
ATOM 581 N N . TYR A 1 72 ? 6.116 -2.570 3.922 1.00 92.94 72 TYR A N 1
ATOM 582 C CA . TYR A 1 72 ? 7.517 -2.385 3.557 1.00 92.94 72 TYR A CA 1
ATOM 583 C C . TYR A 1 72 ? 7.751 -0.996 2.966 1.00 92.94 72 TYR A C 1
ATOM 585 O O . TYR A 1 72 ? 6.909 -0.490 2.216 1.00 92.94 72 TYR A O 1
ATOM 593 N N . ASP A 1 73 ? 8.920 -0.414 3.230 1.00 93.56 73 ASP A N 1
ATOM 594 C CA . ASP A 1 73 ? 9.335 0.865 2.661 1.00 93.56 73 ASP A CA 1
ATOM 595 C C . ASP A 1 73 ? 9.772 0.708 1.201 1.00 93.56 73 ASP A C 1
ATOM 597 O O . ASP A 1 73 ? 10.946 0.569 0.836 1.00 93.56 73 ASP A O 1
ATOM 601 N N . TRP A 1 74 ? 8.773 0.722 0.327 1.00 93.12 74 TRP A N 1
ATOM 602 C CA . TRP A 1 74 ? 8.988 0.733 -1.111 1.00 93.12 74 TRP A CA 1
ATOM 603 C C . TRP A 1 74 ? 9.482 2.079 -1.629 1.00 93.12 74 TRP A C 1
ATOM 605 O O . TRP A 1 74 ? 10.028 2.111 -2.733 1.00 93.12 74 TRP A O 1
ATOM 615 N N . LYS A 1 75 ? 9.274 3.177 -0.896 1.00 92.06 75 LYS A N 1
ATOM 616 C CA . LYS A 1 75 ? 9.627 4.521 -1.357 1.00 92.06 75 LYS A CA 1
ATOM 617 C C . LYS A 1 75 ? 11.143 4.660 -1.399 1.00 92.06 75 LYS A C 1
ATOM 619 O O . LYS A 1 75 ? 11.685 4.988 -2.460 1.00 92.06 75 LYS A O 1
ATOM 624 N N . ASP A 1 76 ? 11.808 4.306 -0.308 1.00 93.19 76 ASP A N 1
ATOM 625 C CA . ASP A 1 76 ? 13.262 4.382 -0.208 1.00 93.19 76 ASP A CA 1
ATOM 626 C C . ASP A 1 76 ? 13.934 3.356 -1.124 1.00 93.19 76 ASP A C 1
ATOM 628 O O . ASP A 1 76 ? 14.805 3.715 -1.922 1.00 93.19 76 ASP A O 1
ATOM 632 N N . ALA A 1 77 ? 13.440 2.112 -1.141 1.00 93.56 77 ALA A N 1
ATOM 633 C CA . ALA A 1 77 ? 13.960 1.064 -2.023 1.00 93.56 77 ALA A CA 1
ATOM 634 C C . ALA A 1 77 ? 13.844 1.415 -3.520 1.00 93.56 77 ALA A C 1
ATOM 636 O O . ALA A 1 77 ? 14.712 1.078 -4.330 1.00 93.56 77 ALA A O 1
ATOM 637 N N . VAL A 1 78 ? 12.765 2.090 -3.930 1.00 92.81 78 VAL A N 1
ATOM 638 C CA . VAL A 1 78 ? 12.622 2.594 -5.304 1.00 92.81 78 VAL A CA 1
ATOM 639 C C . VAL A 1 78 ? 13.563 3.769 -5.544 1.00 92.81 78 VAL A C 1
ATOM 641 O O . VAL A 1 78 ? 14.186 3.829 -6.606 1.00 92.81 78 VAL A O 1
ATOM 644 N N . GLY A 1 79 ? 13.702 4.667 -4.568 1.00 90.81 79 GLY A N 1
ATOM 645 C CA . GLY A 1 79 ? 14.621 5.800 -4.619 1.00 90.81 79 GLY A CA 1
ATOM 646 C C . GLY A 1 79 ? 16.056 5.372 -4.921 1.00 90.81 79 GLY A C 1
ATOM 647 O O . GLY A 1 79 ? 16.694 5.964 -5.795 1.00 90.81 79 GLY A O 1
ATOM 648 N N . THR A 1 80 ? 16.540 4.308 -4.282 1.00 90.06 80 THR A N 1
ATOM 649 C CA . THR A 1 80 ? 17.899 3.776 -4.465 1.00 90.06 80 THR A CA 1
ATOM 650 C C . THR A 1 80 ? 18.081 2.999 -5.767 1.00 90.06 80 THR A C 1
ATOM 652 O O . THR A 1 80 ? 19.153 3.073 -6.371 1.00 90.06 80 THR A O 1
ATOM 655 N N . ASN A 1 81 ? 17.054 2.284 -6.240 1.00 92.38 81 ASN A N 1
ATOM 656 C CA . ASN A 1 81 ? 17.220 1.283 -7.302 1.00 92.38 81 ASN A CA 1
ATOM 657 C C . ASN A 1 81 ? 16.695 1.728 -8.674 1.00 92.38 81 ASN A C 1
ATOM 659 O O . ASN A 1 81 ? 17.210 1.281 -9.705 1.00 92.38 81 ASN A O 1
ATOM 663 N N . LEU A 1 82 ? 15.674 2.585 -8.726 1.00 94.00 82 LEU A N 1
ATOM 664 C CA . LEU A 1 82 ? 15.044 3.026 -9.971 1.00 94.00 82 LEU A CA 1
ATOM 665 C C . LEU A 1 82 ? 15.514 4.426 -10.375 1.00 94.00 82 LEU A C 1
ATOM 667 O O . LEU A 1 82 ? 15.964 5.247 -9.571 1.00 94.00 82 LEU A O 1
ATOM 671 N N . LYS A 1 83 ? 15.431 4.698 -11.677 1.00 94.69 83 LYS A N 1
ATOM 672 C CA . LYS A 1 83 ? 15.573 6.051 -12.212 1.00 94.69 83 LYS A CA 1
ATOM 673 C C . LYS A 1 83 ? 14.366 6.886 -11.766 1.00 94.69 83 LYS A C 1
ATOM 675 O O . LYS A 1 83 ? 13.250 6.358 -11.776 1.00 94.69 83 LYS A O 1
ATOM 680 N N . PRO A 1 84 ? 14.545 8.188 -11.482 1.00 93.38 84 PRO A N 1
ATOM 681 C CA . PRO A 1 84 ? 13.422 9.103 -11.310 1.00 93.38 84 PRO A CA 1
ATOM 682 C C . PRO A 1 84 ? 12.473 9.030 -12.508 1.00 93.38 84 PRO A C 1
ATOM 684 O O . PRO A 1 84 ? 12.935 8.918 -13.646 1.00 93.38 84 PRO A O 1
ATOM 687 N N . VAL A 1 85 ? 11.166 9.133 -12.264 1.00 92.56 85 VAL A N 1
ATOM 688 C CA . VAL A 1 85 ? 10.121 9.002 -13.300 1.00 92.56 85 VAL A CA 1
ATOM 689 C C . VAL A 1 85 ? 10.322 9.941 -14.496 1.00 92.56 85 VAL A C 1
ATOM 691 O O . VAL A 1 85 ? 10.050 9.551 -15.626 1.00 92.56 85 VAL A O 1
ATOM 694 N N . GLY A 1 86 ? 10.889 11.135 -14.290 1.00 92.44 86 GLY A N 1
ATOM 695 C CA . GLY A 1 86 ? 11.209 12.076 -15.375 1.00 92.44 86 GLY A CA 1
ATOM 696 C C . GLY A 1 86 ? 12.326 11.616 -16.325 1.00 92.44 86 GLY A C 1
ATOM 697 O O . GLY A 1 86 ? 12.461 12.158 -17.414 1.00 92.44 86 GLY A O 1
ATOM 698 N N . ARG A 1 87 ? 13.121 10.608 -15.943 1.00 92.94 87 ARG A N 1
ATOM 699 C CA . ARG A 1 87 ? 14.180 10.005 -16.780 1.00 92.94 87 ARG A CA 1
ATOM 700 C C . ARG A 1 87 ? 13.752 8.689 -17.425 1.00 92.94 87 ARG A C 1
ATOM 702 O O . ARG A 1 87 ? 14.591 7.934 -17.926 1.00 92.94 87 ARG A O 1
ATOM 709 N N . TRP A 1 88 ? 12.469 8.357 -17.351 1.00 94.81 88 TRP A N 1
ATOM 710 C CA . TRP A 1 88 ? 11.948 7.187 -18.033 1.00 94.81 88 TRP A CA 1
ATOM 711 C C . TRP A 1 88 ? 11.845 7.471 -19.530 1.00 94.81 88 TRP A C 1
ATOM 713 O O . TRP A 1 88 ? 11.808 8.609 -19.980 1.00 94.81 88 TRP A O 1
ATOM 723 N N . HIS A 1 89 ? 11.830 6.406 -20.321 1.00 94.12 89 HIS A N 1
ATOM 724 C CA . HIS A 1 89 ? 11.772 6.489 -21.781 1.00 94.12 89 HIS A CA 1
ATOM 725 C C . HIS A 1 89 ? 10.350 6.745 -22.311 1.00 94.12 89 HIS A C 1
ATOM 727 O O . HIS A 1 89 ? 10.133 6.707 -23.517 1.00 94.12 89 HIS A O 1
ATOM 733 N N . PHE A 1 90 ? 9.399 6.968 -21.407 1.00 93.75 90 PHE A N 1
ATOM 734 C CA . PHE A 1 90 ? 8.031 7.386 -21.665 1.00 93.75 90 PHE A CA 1
ATOM 735 C C . PHE A 1 90 ? 7.578 8.304 -20.527 1.00 93.75 90 PHE A C 1
ATOM 737 O O . PHE A 1 90 ? 8.112 8.250 -19.415 1.00 93.75 90 PHE A O 1
ATOM 744 N N . GLN A 1 91 ? 6.566 9.125 -20.788 1.00 91.94 91 GLN A N 1
ATOM 745 C CA . GLN A 1 91 ? 5.981 9.996 -19.777 1.00 91.94 91 GLN A CA 1
ATOM 746 C C . GLN A 1 91 ? 5.004 9.207 -18.902 1.00 91.94 91 GLN A C 1
ATOM 748 O O . GLN A 1 91 ? 3.886 8.916 -19.331 1.00 91.94 91 GLN A O 1
ATOM 753 N N . PHE A 1 92 ? 5.413 8.898 -17.667 1.00 90.25 92 PHE A N 1
ATOM 754 C CA . PHE A 1 92 ? 4.625 8.109 -16.712 1.00 90.25 92 PHE A CA 1
ATOM 755 C C . PHE A 1 92 ? 3.174 8.614 -16.595 1.00 90.25 92 PHE A C 1
ATOM 757 O O . PHE A 1 92 ? 2.242 7.886 -16.902 1.00 90.25 92 PHE A O 1
ATOM 764 N N . LYS A 1 93 ? 2.968 9.902 -16.290 1.00 90.19 93 LYS A N 1
ATOM 765 C CA . LYS A 1 93 ? 1.629 10.487 -16.067 1.00 90.19 93 LYS A CA 1
ATOM 766 C C . LYS A 1 93 ? 0.664 10.359 -17.258 1.00 90.19 93 LYS A C 1
ATOM 768 O O . LYS A 1 93 ? -0.541 10.316 -17.054 1.00 90.19 93 LYS A O 1
ATOM 773 N N . SER A 1 94 ? 1.179 10.324 -18.487 1.00 89.44 94 SER A N 1
ATOM 774 C CA . SER A 1 94 ? 0.351 10.249 -19.703 1.00 89.44 94 SER A CA 1
ATOM 775 C C . SER A 1 94 ? -0.108 8.828 -20.046 1.00 89.44 94 SER A C 1
ATOM 777 O O . SER A 1 94 ? -1.005 8.647 -20.869 1.00 89.44 94 SER A O 1
ATOM 779 N N . CYS A 1 95 ? 0.523 7.812 -19.452 1.00 91.50 95 CYS A N 1
ATOM 780 C CA . CYS A 1 95 ? 0.280 6.425 -19.808 1.00 91.50 95 CYS A CA 1
ATOM 781 C C . CYS A 1 95 ? -1.012 5.911 -19.172 1.00 91.50 95 CYS A C 1
ATOM 783 O O . CYS A 1 95 ? -1.246 6.070 -17.977 1.00 91.50 95 CYS A O 1
ATOM 785 N N . LYS A 1 96 ? -1.822 5.227 -19.979 1.00 91.38 96 LYS A N 1
ATOM 786 C CA . LYS A 1 96 ? -3.045 4.540 -19.546 1.00 91.38 96 LYS A CA 1
ATOM 787 C C . LYS A 1 96 ? -2.810 3.056 -19.283 1.00 91.38 96 LYS A C 1
ATOM 789 O O . LYS A 1 96 ? -3.612 2.419 -18.601 1.00 91.38 96 LYS A O 1
ATOM 794 N N . ARG A 1 97 ? -1.717 2.508 -19.824 1.00 93.31 97 ARG A N 1
ATOM 795 C CA . ARG A 1 97 ? -1.292 1.120 -19.640 1.00 93.31 97 ARG A CA 1
ATOM 796 C C . ARG A 1 97 ? 0.215 1.043 -19.394 1.00 93.31 97 ARG A C 1
ATOM 798 O O . ARG A 1 97 ? 0.986 1.783 -20.013 1.00 93.31 97 ARG A O 1
ATOM 805 N N . TYR A 1 98 ? 0.631 0.111 -18.543 1.00 94.38 98 TYR A N 1
ATOM 806 C CA . TYR A 1 98 ? 2.020 -0.330 -18.428 1.00 94.38 98 TYR A CA 1
A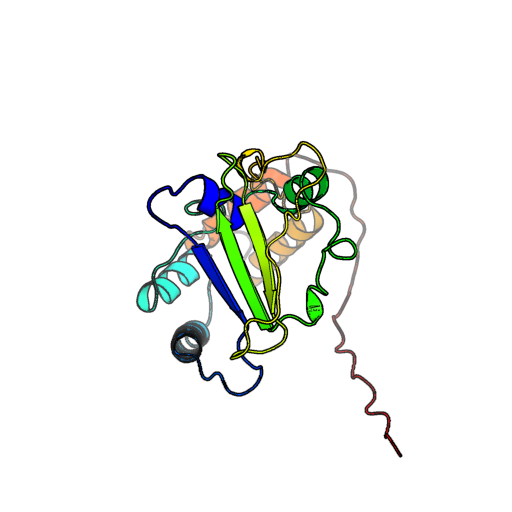TOM 807 C C . TYR A 1 98 ? 2.114 -1.822 -18.690 1.00 94.38 98 TYR A C 1
ATOM 809 O O . TYR A 1 98 ? 1.287 -2.590 -18.213 1.00 94.38 98 TYR A O 1
ATOM 817 N N . GLU A 1 99 ? 3.171 -2.233 -19.371 1.00 95.50 99 GLU A N 1
ATOM 818 C CA . GLU A 1 99 ? 3.498 -3.638 -1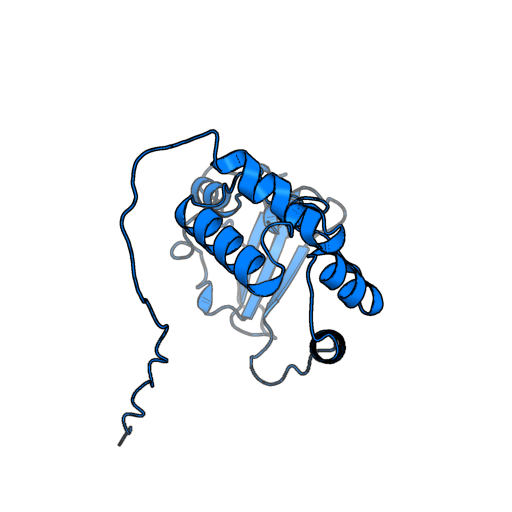9.553 1.00 95.50 99 GLU A CA 1
ATOM 819 C C . GLU A 1 99 ? 4.896 -3.906 -19.004 1.00 95.50 99 GLU A C 1
ATOM 821 O O . GLU A 1 99 ? 5.863 -3.194 -19.297 1.00 95.50 99 GLU A O 1
ATOM 826 N N . LEU A 1 100 ? 4.999 -4.933 -18.172 1.00 96.12 100 LEU A N 1
ATOM 827 C CA . LEU A 1 100 ? 6.231 -5.391 -17.565 1.00 96.12 100 LEU A CA 1
ATOM 828 C C . LEU A 1 100 ? 6.535 -6.779 -18.105 1.00 96.12 100 LEU A C 1
ATOM 830 O O . LEU A 1 100 ? 5.676 -7.658 -18.091 1.00 96.12 100 LEU A O 1
ATOM 834 N N . LYS A 1 101 ? 7.772 -7.002 -18.541 1.00 95.19 101 LYS A N 1
ATOM 835 C CA . LYS A 1 101 ? 8.222 -8.324 -18.983 1.00 95.19 101 LYS A CA 1
ATOM 836 C C . LYS A 1 101 ? 9.610 -8.645 -18.472 1.00 95.19 101 LYS A C 1
ATOM 838 O O . LYS A 1 101 ? 10.447 -7.755 -18.294 1.00 95.19 101 LYS A O 1
ATOM 843 N N . ARG A 1 102 ? 9.882 -9.933 -18.298 1.00 93.38 102 ARG A N 1
ATOM 844 C CA . ARG A 1 102 ? 11.225 -10.410 -17.960 1.00 93.38 102 ARG A CA 1
ATOM 845 C C . ARG A 1 102 ? 12.208 -10.076 -19.084 1.00 93.38 102 ARG A C 1
ATOM 847 O O . ARG A 1 102 ? 11.899 -10.184 -20.273 1.00 93.38 102 ARG A O 1
ATOM 854 N N . SER A 1 103 ? 13.398 -9.632 -18.701 1.00 92.00 103 SER A N 1
ATOM 855 C CA . SER A 1 103 ? 14.523 -9.510 -19.625 1.00 92.00 103 SER A CA 1
ATOM 856 C C . SER A 1 103 ? 15.132 -10.889 -19.900 1.00 92.00 103 SER A C 1
ATOM 858 O O . SER A 1 103 ? 14.876 -11.845 -19.175 1.00 92.00 103 SER A O 1
ATOM 860 N N . LYS A 1 104 ? 16.009 -10.976 -20.906 1.00 89.00 104 LYS A N 1
ATOM 861 C CA . LYS A 1 104 ? 16.900 -12.136 -21.070 1.00 89.00 104 LYS A CA 1
ATOM 862 C C . LYS A 1 104 ? 17.881 -12.272 -19.897 1.00 89.00 104 LYS A C 1
ATOM 864 O O . LYS A 1 104 ? 18.327 -13.371 -19.605 1.00 89.00 104 LYS A O 1
ATOM 869 N N . LYS A 1 105 ? 18.224 -11.156 -19.240 1.00 8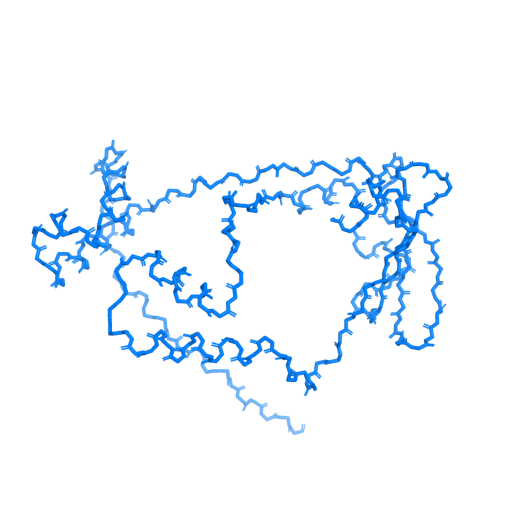8.88 105 LYS A N 1
ATOM 870 C CA . LYS A 1 105 ? 19.039 -11.153 -18.022 1.00 88.88 105 LYS A CA 1
ATOM 871 C C . LYS A 1 105 ? 18.167 -11.520 -16.824 1.00 88.88 105 LYS A C 1
ATOM 873 O O . LYS A 1 105 ? 17.197 -10.813 -16.540 1.00 88.88 105 LYS A O 1
ATOM 878 N N . GLU A 1 106 ? 18.540 -12.584 -16.122 1.00 88.94 106 GLU A N 1
ATOM 879 C CA . GLU A 1 106 ? 17.841 -13.045 -14.924 1.00 88.94 106 GLU A CA 1
ATOM 880 C C . GLU A 1 106 ? 17.756 -11.941 -13.856 1.00 88.94 106 GLU A C 1
ATOM 882 O O . GLU A 1 106 ? 18.652 -11.105 -13.714 1.00 88.94 106 GLU A O 1
ATOM 887 N N . GLY A 1 107 ? 16.619 -11.880 -13.159 1.00 88.75 107 GLY A N 1
ATOM 888 C CA . GLY A 1 107 ? 16.346 -10.859 -12.144 1.00 88.75 107 GLY A CA 1
ATOM 889 C C . GLY A 1 107 ? 16.066 -9.448 -12.682 1.00 88.75 107 GLY A C 1
ATOM 890 O O . GLY A 1 107 ? 15.755 -8.545 -11.904 1.00 88.75 107 GLY A O 1
ATOM 891 N N . ASN A 1 108 ? 16.136 -9.217 -13.998 1.00 93.75 108 ASN A N 1
ATOM 892 C CA . ASN A 1 108 ? 15.835 -7.918 -14.599 1.00 93.75 108 ASN A CA 1
ATOM 893 C C . ASN A 1 108 ? 14.446 -7.890 -15.252 1.00 93.75 108 ASN A C 1
ATOM 895 O O . ASN A 1 108 ? 14.062 -8.811 -15.977 1.00 93.75 108 ASN A O 1
ATOM 899 N N . VAL A 1 109 ? 13.727 -6.781 -15.071 1.00 95.00 109 VAL A N 1
ATOM 900 C CA . VAL A 1 109 ? 12.417 -6.538 -15.684 1.00 95.00 109 VAL A CA 1
ATOM 901 C C . VAL A 1 109 ? 12.475 -5.287 -16.555 1.00 95.00 109 VAL A C 1
ATOM 903 O O . VAL A 1 109 ? 13.042 -4.259 -16.184 1.00 95.00 109 VAL A O 1
ATOM 906 N N . LEU A 1 110 ? 11.900 -5.391 -17.749 1.00 96.00 110 LEU A N 1
ATOM 907 C CA . LEU A 1 110 ? 11.731 -4.286 -18.682 1.00 96.00 110 LEU A CA 1
ATOM 908 C C . LEU A 1 110 ? 10.310 -3.748 -18.565 1.00 96.00 110 LEU A C 1
ATOM 910 O O . LEU A 1 110 ? 9.369 -4.521 -18.396 1.00 96.00 110 LEU A O 1
ATOM 914 N N . VAL A 1 111 ? 10.169 -2.434 -18.700 1.00 95.94 111 VAL A N 1
ATOM 915 C CA . VAL A 1 111 ? 8.884 -1.741 -18.604 1.00 95.94 111 VAL A CA 1
ATOM 916 C C . VAL A 1 111 ? 8.613 -1.034 -19.924 1.00 95.94 111 VAL A C 1
ATOM 918 O O . VAL A 1 111 ? 9.540 -0.513 -20.549 1.00 95.94 111 VAL A O 1
ATOM 921 N N . LYS A 1 112 ? 7.352 -1.029 -20.336 1.00 95.31 112 LYS A N 1
ATOM 922 C CA . LYS A 1 112 ? 6.805 -0.301 -21.479 1.00 95.31 112 LYS A CA 1
ATOM 923 C C . LYS A 1 112 ? 5.595 0.498 -20.993 1.00 95.31 112 LYS A C 1
ATOM 925 O O . LYS A 1 112 ? 4.768 -0.036 -20.261 1.00 95.31 112 LYS A O 1
ATOM 930 N N . GLY A 1 113 ? 5.497 1.764 -21.385 1.00 94.44 113 GLY A N 1
ATOM 931 C CA . GLY A 1 113 ? 4.328 2.612 -21.138 1.00 94.44 113 GLY A CA 1
ATOM 932 C C . GLY A 1 113 ? 3.583 2.906 -22.435 1.00 94.44 113 GLY A C 1
ATOM 933 O O . GLY A 1 113 ? 4.217 3.060 -23.480 1.00 94.44 113 GLY A O 1
ATOM 934 N N . MET A 1 114 ? 2.252 2.950 -22.372 1.00 93.94 114 MET A N 1
ATOM 935 C CA . MET A 1 114 ? 1.371 3.203 -23.517 1.00 93.94 114 MET A CA 1
ATOM 936 C C . MET A 1 114 ? 0.326 4.261 -23.158 1.00 93.94 114 MET A C 1
ATOM 938 O O . MET A 1 114 ? -0.323 4.186 -22.112 1.00 93.94 114 MET A O 1
ATOM 942 N N . VAL A 1 115 ? 0.151 5.246 -24.040 1.00 91.75 115 VAL A N 1
ATOM 943 C CA . VAL A 1 115 ? -0.789 6.372 -23.865 1.00 91.75 115 VAL A CA 1
ATOM 944 C C . VAL A 1 115 ? -2.222 5.982 -24.246 1.00 91.75 115 VAL A C 1
ATOM 946 O O . VAL A 1 115 ? -3.192 6.538 -23.728 1.00 91.75 115 VAL A O 1
ATOM 949 N N . HIS A 1 116 ? -2.380 4.991 -25.121 1.00 90.25 116 HIS A N 1
ATOM 950 C CA . HIS A 1 116 ? -3.675 4.525 -25.608 1.00 90.25 116 HIS A CA 1
ATOM 951 C C . HIS A 1 116 ? -4.041 3.158 -25.024 1.00 90.25 116 HIS A C 1
ATOM 953 O O . HIS A 1 116 ? -3.180 2.342 -24.709 1.00 90.25 116 HIS A O 1
ATOM 959 N N . TYR A 1 117 ? -5.344 2.885 -24.909 1.00 87.69 117 TYR A N 1
ATOM 960 C CA . TYR A 1 117 ? -5.825 1.589 -24.421 1.00 87.69 117 TYR A CA 1
ATOM 961 C C . TYR A 1 117 ? -5.675 0.461 -25.440 1.00 87.69 117 TYR A C 1
ATOM 963 O O . TYR A 1 117 ? -5.505 -0.683 -25.046 1.00 87.69 117 TYR A O 1
ATOM 971 N N . LYS A 1 118 ? -5.766 0.778 -26.736 1.00 84.88 118 LYS A N 1
ATOM 972 C CA . LYS A 1 118 ? -5.851 -0.211 -27.823 1.00 84.88 118 LYS A CA 1
ATOM 973 C C . LYS A 1 118 ? -4.640 -0.212 -28.760 1.00 84.88 118 LYS A C 1
ATOM 975 O O . LYS A 1 118 ? -4.616 -1.002 -29.694 1.00 84.88 118 LYS A O 1
ATOM 980 N N . HIS A 1 119 ? -3.671 0.673 -28.531 1.00 83.25 119 HIS A N 1
ATOM 981 C CA . HIS A 1 119 ? -2.477 0.794 -29.364 1.00 83.25 119 HIS A CA 1
ATOM 982 C C . HIS A 1 119 ? -1.220 0.540 -28.534 1.00 83.25 119 HIS A C 1
ATOM 984 O O . HIS A 1 119 ? -1.112 0.999 -27.394 1.00 83.25 119 HIS A O 1
ATOM 990 N N . ASP A 1 120 ? -0.283 -0.198 -29.122 1.00 80.75 120 ASP A N 1
ATOM 991 C CA . ASP A 1 120 ? 0.898 -0.741 -28.453 1.00 80.75 120 ASP A CA 1
ATOM 992 C C . ASP A 1 120 ? 2.176 -0.000 -28.876 1.00 80.75 120 ASP A C 1
ATOM 994 O O . ASP A 1 120 ? 3.203 -0.610 -29.176 1.00 80.75 120 ASP A O 1
ATOM 998 N N . ASP A 1 121 ? 2.146 1.329 -28.820 1.00 80.62 121 ASP A N 1
ATOM 999 C CA . ASP A 1 121 ? 3.132 2.221 -29.462 1.00 80.62 121 ASP A CA 1
ATOM 1000 C C . ASP A 1 121 ? 4.461 2.377 -28.689 1.00 80.62 121 ASP A C 1
ATOM 1002 O O . ASP A 1 121 ? 5.319 3.191 -29.024 1.00 80.62 121 ASP A O 1
ATOM 1006 N N . GLY A 1 122 ? 4.644 1.611 -27.612 1.00 82.94 122 GLY A N 1
ATOM 1007 C CA . GLY A 1 122 ? 5.800 1.713 -26.719 1.00 82.94 122 GLY A CA 1
ATOM 1008 C C . GLY A 1 122 ? 6.904 0.678 -26.976 1.00 82.94 122 GLY A C 1
ATOM 1009 O O . GLY A 1 122 ? 6.668 -0.430 -27.462 1.00 82.94 122 GLY A O 1
ATOM 1010 N N . ALA A 1 123 ? 8.118 1.004 -26.535 1.00 92.31 123 ALA A N 1
ATOM 1011 C CA . ALA A 1 123 ? 9.256 0.088 -26.510 1.00 92.31 123 ALA A CA 1
ATOM 1012 C C . ALA A 1 123 ? 9.549 -0.386 -25.082 1.00 92.31 123 ALA A C 1
ATOM 1014 O O . ALA A 1 123 ? 9.372 0.361 -24.127 1.00 92.31 123 ALA A O 1
ATOM 1015 N N . PHE A 1 124 ? 10.059 -1.608 -24.935 1.00 95.31 124 PHE A N 1
ATOM 1016 C CA . PHE A 1 124 ? 10.502 -2.116 -23.637 1.00 95.31 124 PHE A CA 1
ATOM 1017 C C . PHE A 1 124 ? 11.919 -1.659 -23.319 1.00 95.31 124 PHE A C 1
ATOM 1019 O O . PHE A 1 124 ? 12.860 -2.031 -24.026 1.00 95.31 124 PHE A O 1
ATOM 1026 N N . LYS A 1 125 ? 12.098 -0.923 -22.220 1.00 94.81 125 LYS A N 1
ATOM 1027 C CA . LYS A 1 125 ? 13.430 -0.567 -21.706 1.00 94.81 125 LYS A CA 1
ATOM 1028 C C . LYS A 1 125 ? 13.487 -0.686 -20.182 1.00 94.81 125 LYS A C 1
ATOM 1030 O O . LYS A 1 125 ? 12.468 -0.698 -19.496 1.00 94.81 125 LYS A O 1
ATOM 1035 N N . SER A 1 126 ? 14.702 -0.794 -19.644 1.00 94.19 126 SER A N 1
ATOM 1036 C CA . SER A 1 126 ? 14.906 -0.831 -18.192 1.00 94.19 126 SER A CA 1
ATOM 1037 C C . SER A 1 126 ? 14.763 0.563 -17.576 1.00 94.19 126 SER A C 1
ATOM 1039 O O . SER A 1 126 ? 15.367 1.543 -18.037 1.00 94.19 126 SER A O 1
ATOM 1041 N N . VAL A 1 127 ? 13.987 0.624 -16.496 1.00 95.00 127 VAL A N 1
ATOM 1042 C CA . VAL A 1 127 ? 13.804 1.812 -15.649 1.00 95.00 127 VAL A CA 1
ATOM 1043 C C . VAL A 1 127 ? 14.683 1.778 -14.394 1.00 95.00 127 VAL A C 1
ATOM 1045 O O . VAL A 1 127 ? 14.692 2.741 -13.632 1.00 95.00 127 VAL A O 1
ATOM 1048 N N . ASN A 1 128 ? 15.462 0.710 -14.195 1.00 94.75 128 ASN A N 1
ATOM 1049 C CA . ASN A 1 128 ? 16.423 0.616 -13.099 1.00 94.75 128 ASN A CA 1
ATOM 1050 C C . ASN A 1 128 ? 17.609 1.558 -13.344 1.00 94.75 128 ASN A C 1
ATOM 1052 O O . ASN A 1 128 ? 17.924 1.905 -14.492 1.00 94.75 128 ASN A O 1
ATOM 1056 N N . ARG A 1 129 ? 18.294 1.953 -12.272 1.00 94.50 129 ARG A N 1
ATOM 1057 C CA . ARG A 1 129 ? 19.592 2.629 -12.366 1.00 94.50 129 ARG A CA 1
ATOM 1058 C C . ARG A 1 129 ? 20.639 1.707 -13.021 1.00 94.50 129 ARG A C 1
ATOM 1060 O O . ARG A 1 129 ? 20.478 0.485 -12.996 1.00 94.50 129 ARG A O 1
ATOM 1067 N N . PRO A 1 130 ? 21.701 2.263 -13.635 1.00 91.25 130 PRO A N 1
ATOM 1068 C CA . PRO A 1 130 ? 22.767 1.457 -14.229 1.00 91.25 130 PRO A CA 1
ATOM 1069 C C . PRO A 1 130 ? 23.343 0.450 -13.225 1.00 91.25 130 PRO A C 1
ATOM 1071 O O . PRO A 1 130 ? 23.587 0.799 -12.077 1.00 91.25 130 PRO A O 1
ATOM 1074 N N . GLY A 1 131 ? 23.528 -0.801 -13.651 1.00 88.50 131 GLY A N 1
ATOM 1075 C CA . GLY A 1 131 ? 24.068 -1.877 -12.808 1.00 88.50 131 GLY A CA 1
ATOM 1076 C C . GLY A 1 131 ? 23.072 -2.535 -11.841 1.00 88.50 131 GLY A C 1
ATOM 1077 O O . GLY A 1 131 ? 23.373 -3.608 -11.328 1.00 88.50 131 GLY A O 1
ATOM 1078 N N . VAL A 1 132 ? 21.877 -1.967 -11.645 1.00 93.31 132 VAL A N 1
ATOM 1079 C CA . VAL A 1 132 ? 20.891 -2.456 -10.665 1.00 93.31 132 VAL A CA 1
ATOM 1080 C C . VAL A 1 132 ? 19.828 -3.344 -11.324 1.00 93.31 132 VAL A C 1
ATOM 1082 O O . VAL A 1 132 ? 19.337 -3.062 -12.423 1.00 93.31 132 VAL A O 1
ATOM 1085 N N . LEU A 1 133 ? 19.455 -4.432 -10.647 1.00 93.44 133 LEU A N 1
ATOM 1086 C CA . LEU A 1 133 ? 18.440 -5.388 -11.099 1.00 93.44 133 LEU A CA 1
ATOM 1087 C C . LEU A 1 133 ? 17.097 -5.144 -10.404 1.00 93.44 133 LEU A C 1
ATOM 1089 O O . LEU A 1 133 ? 17.020 -4.542 -9.339 1.00 93.44 133 LEU A O 1
ATOM 1093 N N . SER A 1 134 ? 16.010 -5.632 -11.000 1.00 92.19 134 SER A N 1
ATOM 1094 C CA . SER A 1 134 ? 14.684 -5.532 -10.377 1.00 92.19 134 SER A CA 1
ATOM 1095 C C . SER A 1 134 ? 14.556 -6.488 -9.187 1.00 92.19 134 SER A C 1
ATOM 1097 O O . SER A 1 134 ? 13.867 -6.170 -8.221 1.00 92.19 134 SER A O 1
ATOM 1099 N N . SER A 1 135 ? 15.271 -7.614 -9.222 1.00 92.50 135 SER A N 1
ATOM 1100 C CA . SER A 1 135 ? 15.372 -8.573 -8.122 1.00 92.50 135 SER A CA 1
ATOM 1101 C C . SER A 1 135 ? 16.133 -8.036 -6.909 1.00 92.50 135 SER A C 1
ATOM 1103 O O . SER A 1 135 ? 15.891 -8.513 -5.805 1.00 92.50 135 SER A O 1
ATOM 1105 N N . SER A 1 136 ? 17.004 -7.032 -7.074 1.00 91.56 136 SER A N 1
ATOM 1106 C CA . SER A 1 136 ? 17.778 -6.448 -5.968 1.00 91.56 136 SER A CA 1
ATOM 1107 C C . SER A 1 136 ? 17.004 -5.399 -5.164 1.00 91.56 136 SER A C 1
ATOM 1109 O O . SER A 1 136 ? 17.564 -4.779 -4.264 1.00 91.56 136 SER A O 1
ATOM 1111 N N . LEU A 1 137 ? 15.735 -5.146 -5.497 1.00 92.50 137 LEU A N 1
ATOM 1112 C CA . LEU A 1 137 ? 14.842 -4.365 -4.644 1.00 92.50 137 LEU A CA 1
ATOM 1113 C C . LEU A 1 137 ? 14.621 -5.126 -3.335 1.00 92.50 137 LEU A C 1
ATOM 1115 O O . LEU A 1 137 ? 14.055 -6.213 -3.366 1.00 92.50 137 LEU A O 1
ATOM 1119 N N . ASN A 1 138 ? 15.044 -4.555 -2.210 1.00 92.44 138 ASN A N 1
ATOM 1120 C CA . ASN A 1 138 ? 14.876 -5.151 -0.887 1.00 92.44 138 ASN A CA 1
ATOM 1121 C C . ASN A 1 138 ? 14.341 -4.098 0.099 1.00 92.44 138 ASN A C 1
ATOM 1123 O O . ASN A 1 138 ? 15.133 -3.481 0.817 1.00 92.44 138 ASN A O 1
ATOM 1127 N N . PRO A 1 139 ? 13.029 -3.805 0.065 1.00 94.12 139 PRO A N 1
ATOM 1128 C CA . PRO A 1 139 ? 12.443 -2.810 0.953 1.00 94.12 139 PRO A CA 1
ATOM 1129 C C . PRO A 1 139 ? 12.467 -3.308 2.403 1.00 94.12 139 PRO A C 1
ATOM 1131 O O . PRO A 1 139 ? 12.276 -4.496 2.655 1.00 94.12 139 PRO A O 1
ATOM 1134 N N . GLN A 1 140 ? 12.723 -2.402 3.345 1.00 94.06 140 GLN A N 1
ATOM 1135 C CA . GLN A 1 140 ? 12.756 -2.732 4.772 1.00 94.06 140 GLN A CA 1
ATOM 1136 C C . GLN A 1 140 ? 11.339 -2.789 5.338 1.00 94.06 140 GLN A C 1
ATOM 1138 O O . GLN A 1 140 ? 10.468 -2.046 4.890 1.00 94.06 140 GLN A O 1
ATOM 1143 N N . GLU A 1 141 ? 11.099 -3.687 6.291 1.00 93.44 141 GLU A N 1
ATOM 1144 C CA . GLU A 1 141 ? 9.808 -3.783 6.978 1.00 93.44 141 GLU A CA 1
ATOM 1145 C C . GLU A 1 141 ? 9.602 -2.548 7.866 1.00 93.44 141 GLU A C 1
ATOM 1147 O O . GLU A 1 141 ? 10.498 -2.155 8.613 1.00 93.44 141 GLU A O 1
ATOM 1152 N N . ILE A 1 142 ? 8.431 -1.923 7.757 1.00 91.50 142 ILE A N 1
ATOM 1153 C CA . ILE A 1 142 ? 8.024 -0.803 8.604 1.00 91.50 142 ILE A CA 1
ATOM 1154 C C . ILE A 1 142 ? 7.278 -1.395 9.793 1.00 91.50 142 ILE A C 1
ATOM 1156 O O . ILE A 1 142 ? 6.197 -1.963 9.636 1.00 91.50 142 ILE A O 1
ATOM 1160 N N . LEU A 1 143 ? 7.866 -1.253 10.978 1.00 87.56 143 LEU A N 1
ATOM 1161 C CA . LEU A 1 143 ? 7.251 -1.686 12.225 1.00 87.56 143 LEU A CA 1
ATOM 1162 C C . LEU A 1 143 ? 6.228 -0.649 12.702 1.00 87.56 143 LEU A C 1
ATOM 1164 O O . LEU A 1 143 ? 6.416 0.557 12.533 1.00 87.56 143 LEU A O 1
ATOM 1168 N N . ALA A 1 144 ? 5.154 -1.119 13.331 1.00 80.56 144 ALA A N 1
ATOM 1169 C CA . ALA A 1 144 ? 4.178 -0.258 13.986 1.00 80.56 144 ALA A CA 1
ATOM 1170 C C . ALA A 1 144 ? 4.767 0.287 15.301 1.00 80.56 144 ALA A C 1
ATOM 1172 O O . ALA A 1 144 ? 4.553 -0.274 16.369 1.00 80.56 144 ALA A O 1
ATOM 1173 N N . THR A 1 145 ? 5.549 1.366 15.217 1.00 72.19 145 THR A N 1
ATOM 1174 C CA . THR A 1 145 ? 6.228 1.990 16.371 1.00 72.19 145 THR A CA 1
ATOM 1175 C C . THR A 1 145 ? 5.599 3.312 16.798 1.00 72.19 145 THR A C 1
ATOM 1177 O O . THR A 1 145 ? 6.218 4.075 17.532 1.00 72.19 145 THR A O 1
ATOM 1180 N N . ASN A 1 146 ? 4.408 3.648 16.295 1.00 71.44 146 ASN A N 1
ATOM 1181 C CA . ASN A 1 146 ? 3.790 4.929 16.615 1.00 71.44 146 ASN A CA 1
ATOM 1182 C C . ASN A 1 146 ? 3.347 4.945 18.079 1.00 71.44 146 ASN A C 1
ATOM 1184 O O . ASN A 1 146 ? 2.369 4.296 18.447 1.00 71.44 146 ASN A O 1
ATOM 1188 N N . GLU A 1 147 ? 4.045 5.732 18.887 1.00 77.00 147 GLU A N 1
ATOM 1189 C CA . GLU A 1 147 ? 3.604 6.091 20.226 1.00 77.00 147 GLU A CA 1
ATOM 1190 C C . GLU A 1 147 ? 2.530 7.179 20.139 1.00 77.00 147 GLU A C 1
ATOM 1192 O O . GLU A 1 147 ? 2.581 8.090 19.303 1.00 77.00 147 GLU A O 1
ATOM 1197 N N . VAL A 1 148 ? 1.517 7.076 20.996 1.00 83.62 148 VAL A N 1
ATOM 1198 C CA . VAL A 1 148 ? 0.504 8.124 21.117 1.00 83.62 148 VAL A CA 1
ATOM 1199 C C . VAL A 1 148 ? 1.154 9.317 21.812 1.00 83.62 148 VAL A C 1
ATOM 1201 O O . VAL A 1 148 ? 1.781 9.165 22.858 1.00 83.62 148 VAL A O 1
ATOM 1204 N N . SER A 1 149 ? 1.018 10.512 21.235 1.00 88.12 149 SER A N 1
ATOM 1205 C CA . SER A 1 149 ? 1.567 11.719 21.853 1.00 88.12 149 SER A CA 1
ATOM 1206 C C . SER A 1 149 ? 0.918 11.990 23.211 1.00 88.12 149 SER A C 1
ATOM 1208 O O . SER A 1 149 ? -0.272 11.735 23.399 1.00 88.12 149 SER A O 1
ATOM 1210 N N . VAL A 1 150 ? 1.677 12.581 24.136 1.00 87.62 150 VAL A N 1
ATOM 1211 C CA . VAL A 1 150 ? 1.202 12.902 25.495 1.00 87.62 150 VAL A CA 1
ATOM 1212 C C . VAL A 1 150 ? -0.087 13.729 25.458 1.00 87.62 150 VAL A C 1
ATOM 1214 O O . VAL A 1 150 ? -1.057 13.389 26.129 1.00 87.62 150 VAL A O 1
ATOM 1217 N N . ALA A 1 151 ? -0.151 14.746 24.591 1.00 90.06 151 ALA A N 1
ATOM 1218 C CA . ALA A 1 151 ? -1.349 15.566 24.410 1.00 90.06 151 ALA A CA 1
ATOM 1219 C C . ALA A 1 151 ? -2.589 14.738 24.018 1.00 90.06 151 ALA A C 1
ATOM 1221 O O . ALA A 1 151 ? -3.668 14.938 24.569 1.00 90.06 151 ALA A O 1
ATOM 1222 N N . LYS A 1 152 ? -2.433 13.756 23.117 1.00 90.56 152 LYS A N 1
ATOM 1223 C CA . LYS A 1 152 ? -3.531 12.858 22.727 1.00 90.56 152 LYS A CA 1
ATOM 1224 C C . LYS A 1 152 ? -3.927 11.917 23.857 1.00 90.56 152 LYS A C 1
ATOM 1226 O O . LYS A 1 152 ? -5.105 11.621 23.998 1.00 90.56 152 LYS A O 1
ATOM 1231 N N . VAL A 1 153 ? -2.975 11.451 24.663 1.00 91.38 153 VAL A N 1
ATOM 1232 C CA . VAL A 1 153 ? -3.271 10.606 25.829 1.00 91.38 153 VAL A CA 1
ATOM 1233 C C . VAL A 1 153 ? -4.102 11.364 26.863 1.00 91.38 153 VAL A C 1
ATOM 1235 O O . VAL A 1 153 ? -5.087 10.819 27.363 1.00 91.38 153 VAL A O 1
ATOM 1238 N N . ILE A 1 154 ? -3.746 12.620 27.144 1.00 90.94 154 ILE A N 1
ATOM 1239 C CA . ILE A 1 154 ? -4.512 13.495 28.041 1.00 90.94 154 ILE A CA 1
ATOM 1240 C C . ILE A 1 154 ? -5.935 13.683 27.506 1.00 90.94 154 ILE A C 1
ATOM 1242 O O . ILE A 1 154 ? -6.896 13.498 28.253 1.00 90.94 154 ILE A O 1
ATOM 1246 N N . ASP A 1 155 ? -6.072 13.989 26.216 1.00 92.81 155 ASP A N 1
ATOM 1247 C CA . ASP A 1 155 ? -7.374 14.197 25.579 1.00 92.81 155 ASP A CA 1
ATOM 1248 C C . ASP A 1 155 ? -8.244 12.928 25.595 1.00 92.81 155 ASP A C 1
ATOM 1250 O O . ASP A 1 155 ? -9.396 12.970 26.024 1.00 92.81 155 ASP A O 1
ATOM 1254 N N . ILE A 1 156 ? -7.672 11.765 25.255 1.00 91.25 156 ILE A N 1
ATOM 1255 C CA . ILE A 1 156 ? -8.355 10.464 25.347 1.00 91.25 156 ILE A CA 1
ATOM 1256 C C . ILE A 1 156 ? -8.824 10.204 26.783 1.00 91.25 156 ILE A C 1
ATOM 1258 O O . ILE A 1 156 ? -9.973 9.818 26.993 1.00 91.25 156 ILE A O 1
ATOM 1262 N N . ASN A 1 157 ? -7.968 10.432 27.784 1.00 91.62 157 ASN A N 1
ATOM 1263 C CA . ASN A 1 157 ? -8.328 10.198 29.181 1.00 91.62 157 ASN A CA 1
ATOM 1264 C C . ASN A 1 157 ? -9.447 11.148 29.643 1.00 91.62 157 ASN A C 1
ATOM 1266 O O . ASN A 1 157 ? -10.377 10.713 30.326 1.00 91.62 157 ASN A O 1
ATOM 1270 N N . LYS A 1 158 ? -9.408 12.421 29.226 1.00 93.50 158 LYS A N 1
ATOM 1271 C CA . LYS A 1 158 ? -10.468 13.405 29.491 1.00 93.50 158 LYS A CA 1
ATOM 1272 C C . LYS A 1 158 ? -11.784 12.991 28.833 1.00 93.50 158 LYS A C 1
ATOM 1274 O O . LYS A 1 158 ? -12.821 13.003 29.491 1.00 93.50 158 LYS A O 1
ATOM 1279 N N . LEU A 1 159 ? -11.747 12.575 27.567 1.00 92.88 159 LEU A N 1
ATOM 1280 C CA . LEU A 1 159 ? -12.922 12.131 26.818 1.00 92.88 159 LEU A CA 1
ATOM 1281 C C . LEU A 1 159 ? -13.584 10.910 27.472 1.00 92.88 159 LEU A C 1
ATOM 1283 O O . LEU A 1 159 ? -14.796 10.906 27.689 1.00 92.88 159 LEU A O 1
ATOM 1287 N N . LEU A 1 160 ? -12.790 9.894 27.821 1.00 93.12 160 LEU A N 1
ATOM 1288 C CA . LEU A 1 160 ? -13.294 8.668 28.442 1.00 93.12 160 LEU A CA 1
ATOM 1289 C C . LEU A 1 160 ? -13.839 8.930 29.850 1.00 93.12 160 LEU A C 1
ATOM 1291 O O . LEU A 1 160 ? -14.913 8.429 30.179 1.00 93.12 160 LEU A O 1
ATOM 1295 N N . THR A 1 161 ? -13.169 9.777 30.635 1.00 94.06 161 THR A N 1
ATOM 1296 C CA . THR A 1 161 ? -13.645 10.179 31.968 1.00 94.06 161 THR A CA 1
ATOM 1297 C C . THR A 1 161 ? -14.958 10.956 31.885 1.00 94.06 161 THR A C 1
ATOM 1299 O O . THR A 1 161 ? -15.888 10.670 32.633 1.00 94.06 161 THR A O 1
ATOM 1302 N N . ASN A 1 162 ? -15.085 11.889 30.938 1.00 93.50 162 ASN A N 1
ATOM 1303 C CA . ASN A 1 162 ? -16.309 12.675 30.770 1.00 93.50 162 ASN A CA 1
ATOM 1304 C C . ASN A 1 162 ? -17.509 11.817 30.345 1.00 93.50 162 ASN A C 1
ATOM 1306 O O . ASN A 1 162 ? -18.628 12.070 30.783 1.00 93.50 162 ASN A O 1
ATOM 1310 N N . HIS A 1 163 ? -17.295 10.822 29.481 1.00 91.06 163 HIS A N 1
ATOM 1311 C CA . HIS A 1 163 ? -18.385 10.017 28.927 1.00 91.06 163 HIS A CA 1
ATOM 1312 C C . HIS A 1 163 ? -18.745 8.797 29.793 1.00 91.06 163 HIS A C 1
ATOM 1314 O O . HIS A 1 163 ? -19.893 8.351 29.782 1.00 91.06 163 HIS A O 1
ATOM 1320 N N . TYR A 1 164 ? -17.782 8.227 30.525 1.00 91.81 164 TYR A N 1
ATOM 1321 C CA . TYR A 1 164 ? -17.955 6.966 31.259 1.00 91.81 164 TYR A CA 1
ATOM 1322 C C . TYR A 1 164 ? -17.638 7.051 32.760 1.00 91.81 164 TYR A C 1
ATOM 1324 O O . TYR A 1 164 ? -17.846 6.071 33.475 1.00 91.81 164 TYR A O 1
ATOM 1332 N N . GLY A 1 165 ? -17.188 8.209 33.249 1.00 93.56 165 GLY A N 1
ATOM 1333 C CA . GLY A 1 165 ? -16.796 8.432 34.641 1.00 93.56 165 GLY A CA 1
ATOM 1334 C C . GLY A 1 165 ? -15.345 8.041 34.940 1.00 93.56 165 GLY A C 1
ATOM 1335 O O . GLY A 1 165 ? -14.627 7.514 34.093 1.00 93.56 165 GLY A O 1
ATOM 1336 N N . GLU A 1 166 ? -14.904 8.286 36.175 1.00 91.62 166 GLU A N 1
ATOM 1337 C CA . GLU A 1 166 ? -13.514 8.054 36.612 1.00 91.62 166 GLU A CA 1
ATOM 1338 C C . GLU A 1 166 ? -13.098 6.573 36.557 1.00 91.62 166 GLU A C 1
ATOM 1340 O O . GLU A 1 166 ? -11.942 6.257 36.275 1.00 91.62 166 GLU A O 1
ATOM 1345 N N . ASN A 1 167 ? -14.056 5.654 36.716 1.00 92.25 167 ASN A N 1
ATOM 1346 C CA . ASN A 1 167 ? -13.821 4.205 36.716 1.00 92.25 167 ASN A CA 1
ATOM 1347 C C . ASN A 1 167 ? -13.884 3.580 35.311 1.00 92.25 167 ASN A C 1
ATOM 1349 O O . ASN A 1 167 ? -14.043 2.367 35.175 1.00 92.25 167 ASN A O 1
ATOM 1353 N N . TRP A 1 168 ? -13.756 4.374 34.240 1.00 93.00 168 TRP A N 1
ATOM 1354 C CA . TRP A 1 168 ? -13.867 3.874 32.863 1.00 93.00 168 TRP A CA 1
ATOM 1355 C C . TRP A 1 168 ? -12.882 2.737 32.544 1.00 93.00 168 TRP A C 1
ATOM 1357 O O . TRP A 1 168 ? -13.161 1.902 31.687 1.00 93.00 168 TRP A O 1
ATOM 1367 N N . ARG A 1 169 ? -11.749 2.673 33.254 1.00 91.81 169 ARG A N 1
ATOM 1368 C CA . ARG A 1 169 ? -10.718 1.632 33.099 1.00 91.81 169 ARG A CA 1
ATOM 1369 C C . ARG A 1 169 ? -11.190 0.231 33.493 1.00 91.81 169 ARG A C 1
ATOM 1371 O O . ARG A 1 169 ? -10.585 -0.742 33.062 1.00 91.81 169 ARG A O 1
ATOM 1378 N N . GLU A 1 170 ? -12.241 0.125 34.301 1.00 93.06 170 GLU A N 1
ATOM 1379 C CA . GLU A 1 170 ? -12.834 -1.156 34.708 1.00 93.06 170 GLU A CA 1
ATOM 1380 C C . GLU A 1 170 ? -13.818 -1.696 33.657 1.00 93.06 170 GLU A C 1
ATOM 1382 O O . GLU A 1 170 ? -14.236 -2.853 33.712 1.00 93.06 170 GLU A O 1
ATOM 1387 N N . ILE A 1 171 ? -14.200 -0.867 32.681 1.00 91.12 171 ILE A N 1
ATOM 1388 C CA . ILE A 1 171 ? -15.165 -1.226 31.647 1.00 91.12 171 ILE A CA 1
ATOM 1389 C C . ILE A 1 171 ? -14.466 -2.067 30.574 1.00 91.12 171 ILE A C 1
ATOM 1391 O O . ILE A 1 171 ? -13.682 -1.555 29.777 1.00 91.12 171 ILE A O 1
ATOM 1395 N N . GLU A 1 172 ? -14.838 -3.346 30.479 1.00 89.69 172 GLU A N 1
ATOM 1396 C CA . GLU A 1 172 ? -14.204 -4.330 29.587 1.00 89.69 172 GLU A CA 1
ATOM 1397 C C . GLU A 1 172 ? -14.111 -3.870 28.121 1.00 89.69 172 GLU A C 1
ATOM 1399 O O . GLU A 1 172 ? -13.069 -4.003 27.477 1.00 89.69 172 GLU A O 1
ATOM 1404 N N . ARG A 1 173 ? -15.171 -3.249 27.588 1.00 88.56 173 ARG A N 1
ATOM 1405 C CA . ARG A 1 173 ? -15.187 -2.754 26.198 1.00 88.56 173 ARG A CA 1
ATOM 1406 C C . ARG A 1 173 ? -14.210 -1.602 25.920 1.00 88.56 173 ARG A C 1
ATOM 1408 O O . ARG A 1 173 ? -13.970 -1.302 24.756 1.00 88.56 173 ARG A O 1
ATOM 1415 N N . LEU A 1 174 ? -13.657 -0.959 26.954 1.00 90.44 174 LEU A N 1
ATOM 1416 C CA . LEU A 1 174 ? -12.671 0.126 26.848 1.00 90.44 174 LEU A CA 1
ATOM 1417 C C . LEU A 1 174 ? -11.229 -0.351 27.094 1.00 90.44 174 LEU A C 1
ATOM 1419 O O . LEU A 1 174 ? -10.302 0.458 27.025 1.00 90.44 174 LEU A O 1
ATOM 1423 N N . ASN A 1 175 ? -11.012 -1.655 27.313 1.00 90.56 175 ASN A N 1
ATOM 1424 C CA . ASN A 1 175 ? -9.692 -2.231 27.601 1.00 90.56 175 ASN A CA 1
ATOM 1425 C C . ASN A 1 175 ? -8.633 -1.922 26.536 1.00 90.56 175 ASN A C 1
ATOM 1427 O O . ASN A 1 175 ? -7.448 -1.868 26.855 1.00 90.56 175 ASN A O 1
ATOM 1431 N N . PHE A 1 176 ? -9.044 -1.666 25.290 1.00 89.12 176 PHE A N 1
ATOM 1432 C CA . PHE A 1 176 ? -8.147 -1.232 24.219 1.00 89.12 176 PHE A CA 1
ATOM 1433 C C . PHE A 1 176 ? -7.353 0.039 24.583 1.00 89.12 176 PHE A C 1
ATOM 1435 O O . PHE A 1 176 ? -6.177 0.154 24.243 1.00 89.12 176 PHE A O 1
ATOM 1442 N N . TYR A 1 177 ? -7.965 0.979 25.308 1.00 89.81 177 TYR A N 1
ATOM 1443 C CA . TYR A 1 177 ? -7.352 2.268 25.640 1.00 89.81 177 TYR A CA 1
ATOM 1444 C C . TYR A 1 177 ? -6.433 2.216 26.862 1.00 89.81 177 TYR A C 1
ATOM 1446 O O . TYR A 1 177 ? -5.549 3.061 26.998 1.00 89.81 177 TYR A O 1
ATOM 1454 N N . VAL A 1 178 ? -6.602 1.228 27.743 1.00 89.44 178 VAL A N 1
ATOM 1455 C CA . VAL A 1 178 ? -5.813 1.097 28.976 1.00 89.44 178 VAL A CA 1
ATOM 1456 C C . VAL A 1 178 ? -4.303 1.046 28.697 1.00 89.44 178 VAL A C 1
ATOM 1458 O O . VAL A 1 178 ? -3.596 1.901 29.235 1.00 89.44 178 VAL A O 1
ATOM 1461 N N . PRO A 1 179 ? -3.765 0.143 27.849 1.00 87.88 179 PRO A N 1
ATOM 1462 C CA . PRO A 1 179 ? -2.327 0.113 27.576 1.00 87.88 179 PRO A CA 1
ATOM 1463 C C . PRO A 1 179 ? -1.836 1.378 26.856 1.00 87.88 179 PRO A C 1
ATOM 1465 O O . PRO A 1 179 ? -0.723 1.827 27.119 1.00 87.88 179 PRO A O 1
ATOM 1468 N N . LEU A 1 180 ? -2.668 1.993 26.005 1.00 84.81 180 LEU A N 1
ATOM 1469 C CA . LEU A 1 180 ? -2.320 3.222 25.279 1.00 84.81 180 LEU A CA 1
ATOM 1470 C C . LEU A 1 180 ? -2.100 4.407 26.222 1.00 84.81 180 LEU A C 1
ATOM 1472 O O . LEU A 1 180 ? -1.182 5.192 26.020 1.00 84.81 180 LEU A O 1
ATOM 1476 N N . VAL A 1 181 ? -2.934 4.523 27.255 1.00 85.50 181 VAL A N 1
ATOM 1477 C CA . VAL A 1 181 ? -2.821 5.587 28.258 1.00 85.50 181 VAL A CA 1
ATOM 1478 C C . VAL A 1 181 ? -1.727 5.265 29.281 1.00 85.50 181 VAL A C 1
ATOM 1480 O O . VAL A 1 181 ? -1.007 6.158 29.714 1.00 85.50 181 VAL A O 1
ATOM 1483 N N . SER A 1 182 ? -1.568 3.993 29.656 1.00 79.44 182 SER A N 1
ATOM 1484 C CA . SER A 1 182 ? -0.628 3.573 30.708 1.00 79.44 182 SER A CA 1
ATOM 1485 C C . SER A 1 182 ? 0.837 3.698 30.289 1.00 79.44 182 SER A C 1
ATOM 1487 O O . SER A 1 182 ? 1.658 4.162 31.075 1.00 79.44 182 SER A O 1
ATOM 1489 N N . ASN A 1 183 ? 1.163 3.324 29.048 1.00 66.38 183 ASN A N 1
ATOM 1490 C CA . ASN A 1 183 ? 2.545 3.292 28.557 1.00 66.38 183 ASN A CA 1
ATOM 1491 C C . ASN A 1 183 ? 3.161 4.692 28.381 1.00 66.38 183 ASN A C 1
ATOM 1493 O O . ASN A 1 183 ? 4.381 4.832 28.401 1.00 66.38 183 ASN A O 1
ATOM 1497 N N . SER A 1 184 ? 2.336 5.731 28.233 1.00 58.94 184 SER A N 1
ATOM 1498 C CA . SER A 1 184 ? 2.794 7.111 28.024 1.00 58.94 184 SER A CA 1
ATOM 1499 C C . SER A 1 184 ? 2.984 7.903 29.323 1.00 58.94 184 SER A C 1
ATOM 1501 O O . SER A 1 184 ? 3.703 8.898 29.322 1.00 58.94 184 SER A O 1
ATOM 1503 N N . ILE A 1 185 ? 2.366 7.476 30.433 1.00 54.88 185 ILE A N 1
ATOM 1504 C CA . ILE A 1 185 ? 2.435 8.184 31.727 1.00 54.88 185 ILE A CA 1
ATOM 1505 C C . ILE A 1 185 ? 3.750 7.883 32.465 1.00 54.88 185 ILE A C 1
ATOM 1507 O O . ILE A 1 185 ? 4.229 8.710 33.230 1.00 54.88 185 ILE A O 1
ATOM 1511 N N . SER A 1 186 ? 4.409 6.757 32.181 1.00 48.78 186 SER A N 1
ATOM 1512 C CA . SER A 1 186 ? 5.729 6.427 32.743 1.00 48.78 186 SER A CA 1
ATOM 1513 C C . SER A 1 186 ? 6.900 7.234 32.152 1.00 48.78 186 SER A C 1
ATOM 1515 O O . SER A 1 186 ? 8.045 6.966 32.511 1.00 48.78 186 SER A O 1
ATOM 1517 N N . GLY A 1 187 ? 6.643 8.170 31.227 1.00 46.97 187 GLY A N 1
ATOM 1518 C CA . GLY A 1 187 ? 7.673 8.742 30.356 1.00 46.97 187 GLY A CA 1
ATOM 1519 C C . GLY A 1 187 ? 8.007 10.228 30.499 1.00 46.97 187 GLY A C 1
ATOM 1520 O O . GLY A 1 187 ? 9.126 10.568 30.151 1.00 46.97 187 GLY A O 1
ATOM 1521 N N . ASN A 1 188 ? 7.117 11.117 30.957 1.00 41.41 188 ASN A N 1
ATOM 1522 C CA . ASN A 1 188 ? 7.407 12.562 31.033 1.00 41.41 188 ASN A CA 1
ATOM 1523 C C . ASN A 1 188 ? 6.382 13.287 31.921 1.00 41.41 188 ASN A C 1
ATOM 1525 O O . ASN A 1 188 ? 5.236 13.463 31.513 1.00 41.41 188 ASN A O 1
ATOM 1529 N N . GLU A 1 189 ? 6.802 13.726 33.110 1.00 40.56 189 GLU A N 1
ATOM 1530 C CA . GLU A 1 189 ? 5.989 14.553 34.019 1.00 40.56 189 GLU A CA 1
ATOM 1531 C C . GLU A 1 189 ? 6.044 16.059 33.711 1.00 40.56 189 GLU A C 1
ATOM 1533 O O . GLU A 1 189 ? 5.250 16.811 34.260 1.00 40.56 189 GLU A O 1
ATOM 1538 N N . ASP A 1 190 ? 6.879 16.517 32.777 1.00 42.25 190 ASP A N 1
ATOM 1539 C CA . ASP A 1 190 ? 7.026 17.946 32.499 1.00 42.25 190 ASP A CA 1
ATOM 1540 C C . ASP A 1 190 ? 6.714 18.262 31.036 1.00 42.25 190 ASP A C 1
ATOM 1542 O O . ASP A 1 190 ? 7.479 17.911 30.139 1.00 42.25 190 ASP A O 1
ATOM 1546 N N . THR A 1 191 ? 5.565 18.902 30.792 1.00 36.88 191 THR A N 1
ATOM 1547 C CA . THR A 1 191 ? 5.360 20.125 29.976 1.00 36.88 191 THR A CA 1
ATOM 1548 C C . THR A 1 191 ? 3.871 20.213 29.603 1.00 36.88 191 THR A C 1
ATOM 1550 O O . THR A 1 191 ? 3.411 19.610 28.634 1.00 36.88 191 THR A O 1
ATOM 1553 N N . LEU A 1 192 ? 3.100 20.968 30.389 1.00 39.41 192 LEU A N 1
ATOM 1554 C CA . LEU A 1 192 ? 1.744 21.400 30.044 1.00 39.41 192 LEU A CA 1
ATOM 1555 C C . LEU A 1 192 ? 1.841 22.717 29.265 1.00 39.41 192 LEU A C 1
ATOM 1557 O O . LEU A 1 192 ? 2.027 23.769 29.868 1.00 39.41 192 LEU A O 1
ATOM 1561 N N . GLU A 1 193 ? 1.681 22.666 27.943 1.00 35.94 193 GLU A N 1
ATOM 1562 C CA . GLU A 1 193 ? 1.232 23.828 27.171 1.00 35.94 193 GLU A CA 1
ATOM 1563 C C . GLU A 1 193 ? -0.160 23.542 26.601 1.00 35.94 193 GLU A C 1
ATOM 1565 O O . GLU A 1 193 ? -0.375 22.635 25.794 1.00 35.94 193 GLU A O 1
ATOM 1570 N N . ASP A 1 194 ? -1.114 24.321 27.105 1.00 37.19 194 ASP A N 1
ATOM 1571 C CA . ASP A 1 194 ? -2.508 24.380 26.693 1.00 37.19 194 ASP A CA 1
ATOM 1572 C C . ASP A 1 194 ? -2.588 24.897 25.249 1.00 37.19 194 ASP A C 1
ATOM 1574 O O . ASP A 1 194 ? -2.374 26.078 24.979 1.00 37.19 194 ASP A O 1
ATOM 1578 N N . SER A 1 195 ? -2.858 24.000 24.300 1.00 37.62 195 SER A N 1
ATOM 1579 C CA . SER A 1 195 ? -3.200 24.360 22.920 1.00 37.62 195 SER A CA 1
ATOM 1580 C C . SER A 1 195 ? -4.707 24.232 22.747 1.00 37.62 195 SER A C 1
ATOM 1582 O O . SER A 1 195 ? -5.229 23.268 22.187 1.00 37.62 195 SER A O 1
ATOM 1584 N N . SER A 1 196 ? -5.416 25.216 23.292 1.00 40.44 196 SER A N 1
ATOM 1585 C CA . SER A 1 196 ? -6.840 25.394 23.059 1.00 40.44 196 SER A CA 1
ATOM 1586 C C . SER A 1 196 ? -7.115 25.690 21.575 1.00 40.44 196 SER A C 1
ATOM 1588 O O . SER A 1 196 ? -6.506 26.558 20.957 1.00 40.44 196 SER A O 1
ATOM 1590 N N . GLU A 1 197 ? -8.056 24.915 21.028 1.00 42.66 197 GLU A N 1
ATOM 1591 C CA . GLU A 1 197 ? -8.909 25.214 19.869 1.00 42.66 197 GLU A CA 1
ATOM 1592 C C . GLU A 1 197 ? -8.239 25.433 18.496 1.00 42.66 197 GLU A C 1
ATOM 1594 O O . GLU A 1 197 ? -8.162 26.540 17.973 1.00 42.66 197 GLU A O 1
ATOM 1599 N N . MET A 1 198 ? -7.923 24.332 17.800 1.00 33.47 198 MET A N 1
ATOM 1600 C CA . MET A 1 198 ? -7.999 24.303 16.330 1.00 33.47 198 MET A CA 1
ATOM 1601 C C . MET A 1 198 ? -9.313 23.634 15.910 1.00 33.47 198 MET A C 1
ATOM 1603 O O . MET A 1 198 ? -9.380 22.429 15.658 1.00 33.47 198 MET A O 1
ATOM 1607 N N . ILE A 1 199 ? -10.381 24.427 15.849 1.00 37.25 199 ILE A N 1
ATOM 1608 C CA . ILE A 1 199 ? -11.605 24.047 15.140 1.00 37.25 199 ILE A CA 1
ATOM 1609 C C . ILE A 1 199 ? -11.248 23.987 13.651 1.00 37.25 199 ILE A C 1
ATOM 1611 O O . ILE A 1 199 ? -10.745 24.947 13.071 1.00 37.25 199 ILE A O 1
ATOM 1615 N N . CYS A 1 200 ? -11.446 22.822 13.038 1.00 39.38 200 CYS A N 1
ATOM 1616 C CA . CYS A 1 200 ? -11.220 22.623 11.613 1.00 39.38 200 CYS A CA 1
ATOM 1617 C C . CYS A 1 200 ? -12.359 23.314 10.847 1.00 39.38 200 CYS A C 1
ATOM 1619 O O . CYS A 1 200 ? -13.415 22.721 10.631 1.00 39.38 200 CYS A O 1
ATOM 1621 N N . GLU A 1 201 ? -12.180 24.588 10.499 1.00 40.59 201 GLU A N 1
ATOM 1622 C CA . GLU A 1 201 ? -13.134 25.294 9.647 1.00 40.59 201 GLU A CA 1
ATOM 1623 C C . GLU A 1 201 ? -13.033 24.781 8.199 1.00 40.59 201 GLU A C 1
ATOM 1625 O O . GLU A 1 201 ? -11.929 24.663 7.652 1.00 40.59 201 GLU A O 1
ATOM 1630 N N . PRO A 1 202 ? -14.165 24.465 7.544 1.00 41.16 202 PRO A N 1
ATOM 1631 C CA . PRO A 1 202 ? -14.171 24.114 6.134 1.00 41.16 202 PRO A CA 1
ATOM 1632 C C . PRO A 1 202 ? -13.751 25.328 5.298 1.00 41.16 202 PRO A C 1
ATOM 1634 O O . PRO A 1 202 ? -14.423 26.355 5.285 1.00 41.16 202 PRO A O 1
ATOM 1637 N N . GLN A 1 203 ? -12.646 25.203 4.560 1.00 40.78 203 GLN A N 1
ATOM 1638 C CA . GLN A 1 203 ? -12.296 26.180 3.533 1.00 40.78 203 GLN A CA 1
ATOM 1639 C C . GLN A 1 203 ? -13.282 26.054 2.367 1.00 40.78 203 GLN A C 1
ATOM 1641 O O . GLN A 1 203 ? -13.174 25.146 1.540 1.00 40.78 203 GLN A O 1
ATOM 1646 N N . GLU A 1 204 ? -14.240 26.975 2.285 1.00 42.59 204 GLU A N 1
ATOM 1647 C CA . GLU A 1 204 ? -15.009 27.192 1.064 1.00 42.59 204 GLU A CA 1
ATOM 1648 C C . GLU A 1 204 ? -14.049 27.665 -0.036 1.00 42.59 204 GLU A C 1
ATOM 1650 O O . GLU A 1 204 ? -13.475 28.753 0.018 1.00 42.59 204 GLU A O 1
ATOM 1655 N N . THR A 1 205 ? -13.829 26.826 -1.048 1.00 46.22 205 THR A N 1
ATOM 1656 C CA . THR A 1 205 ? -13.115 27.245 -2.256 1.00 46.22 205 THR A CA 1
ATOM 1657 C C . THR A 1 205 ? -13.951 28.302 -2.980 1.00 46.22 205 THR A C 1
ATOM 1659 O O . THR A 1 205 ? -15.104 28.006 -3.308 1.00 46.22 205 THR A O 1
ATOM 1662 N N . PRO A 1 206 ? -13.409 29.490 -3.303 1.00 39.94 206 PRO A N 1
ATOM 1663 C CA . PRO A 1 206 ? -14.146 30.474 -4.076 1.00 39.94 206 PRO A CA 1
ATOM 1664 C C . PRO A 1 206 ? -14.442 29.907 -5.465 1.00 39.94 206 PRO A C 1
ATOM 1666 O O . PRO A 1 206 ? -13.530 29.647 -6.255 1.00 39.94 206 PRO A O 1
ATOM 1669 N N . THR A 1 207 ? -15.723 29.745 -5.787 1.00 48.12 207 THR A N 1
ATOM 1670 C CA . THR A 1 207 ? -16.203 29.631 -7.166 1.00 48.12 207 THR A CA 1
ATOM 1671 C C . THR A 1 207 ? -15.966 30.966 -7.869 1.00 48.12 207 THR A C 1
ATOM 1673 O O . THR A 1 207 ? -16.841 31.827 -7.940 1.00 48.12 207 THR A O 1
ATOM 1676 N N . GLY A 1 208 ? -14.736 31.155 -8.342 1.00 39.00 208 GLY A N 1
ATOM 1677 C CA . GLY A 1 208 ? -14.349 32.228 -9.243 1.00 39.00 208 GLY A CA 1
ATOM 1678 C C . GLY A 1 208 ? -14.744 31.868 -10.669 1.00 39.00 208 GLY A C 1
ATOM 1679 O O . GLY A 1 208 ? -14.185 30.954 -11.268 1.00 39.00 208 GLY A O 1
ATOM 1680 N N . PHE A 1 209 ? -15.739 32.590 -11.166 1.00 37.75 209 PHE A N 1
ATOM 1681 C CA . PHE A 1 209 ? -16.215 32.647 -12.540 1.00 37.75 209 PHE A CA 1
ATOM 1682 C C . PHE A 1 209 ? -15.081 32.581 -13.577 1.00 37.75 209 PHE A C 1
ATOM 1684 O O . PHE A 1 209 ? -14.208 33.446 -13.605 1.00 37.75 209 PHE A O 1
ATOM 1691 N N . TYR A 1 210 ? -15.147 31.599 -14.478 1.00 39.25 210 TYR A N 1
ATOM 1692 C CA . TYR A 1 210 ? -14.560 31.746 -15.806 1.00 39.25 210 TYR A CA 1
ATOM 1693 C C . TYR A 1 210 ? -15.574 32.509 -16.663 1.00 39.25 210 TYR A C 1
ATOM 1695 O O . TYR A 1 210 ? -16.655 31.990 -16.947 1.00 39.25 210 TYR A O 1
ATOM 1703 N N . VAL A 1 211 ? -15.233 33.752 -17.006 1.00 40.72 211 VAL A N 1
ATOM 1704 C CA . VAL A 1 211 ? -15.746 34.433 -18.203 1.00 40.72 211 VAL A CA 1
ATOM 1705 C C . VAL A 1 211 ? -14.851 34.038 -19.368 1.00 40.72 211 VAL A C 1
ATOM 1707 O O . VAL A 1 211 ? -13.616 34.020 -19.157 1.00 40.72 211 VAL A O 1
#

Sequence (211 aa):
MCAKWLSETPQVKSLELIFPIVGHSFIPPDRVFARIEKEIRKREIMANPEEYHEIIKNFATVIKLGDDCKVYDWKDAVGTNLKPVGRWHFQFKSCKRYELKRSKKEGNVLVKGMVHYKHDDGAFKSVNRPGVLSSSLNPQEILATNEVSVAKVIDINKLLTNHYGENWREIERLNFYVPLVSNSISGNEDTLEDSSEMICEPQETPTGFYV